Protein AF-A0A9E2FHH9-F1 (afdb_monomer_lite)

pLDDT: mean 85.05, std 11.87, range [42.12, 97.75]

Sequence (259 aa):
EYAPDCSLRFQHEPARDVTRLSLVFPLTNVGAGLMRSEPPEPSNQDPTDQASILEALEDLQMSASFLEVFPTDLPEEDIIIDWAGRDPASYLDPTEWSVTVLLGTSYTQPDPAGVFYVWTDVYPNVVRGDTNGSGAWTEIDAQLITQYIALNDYTDGVLDGMVTILGFASDFSLYDINHDGVVDNLDVTGFFRDGDSDRDGDVDLVDVAAFQRCFYLADPSGTFCTAMDFRGDGQVDRGDFRRFVGSLTGPLDELESGR

Structure (mmCIF, N/CA/C/O backbone):
data_AF-A0A9E2FHH9-F1
#
_entry.id   AF-A0A9E2FHH9-F1
#
loop_
_atom_site.group_PDB
_atom_site.id
_atom_site.type_symbol
_atom_site.label_atom_id
_atom_site.label_alt_id
_atom_site.label_comp_id
_atom_site.label_asym_id
_atom_site.label_entity_id
_atom_site.label_seq_id
_atom_site.pdbx_PDB_ins_code
_atom_site.Cartn_x
_atom_site.Cartn_y
_atom_site.Cartn_z
_atom_site.occupancy
_atom_site.B_iso_or_equiv
_atom_site.auth_seq_id
_atom_site.auth_comp_id
_atom_site.auth_asym_id
_atom_site.auth_atom_id
_atom_site.pdbx_PDB_model_num
ATOM 1 N N . GLU A 1 1 ? 1.406 3.305 -22.090 1.00 55.72 1 GLU A N 1
ATOM 2 C CA . GLU A 1 1 ? 1.529 2.366 -20.963 1.00 55.72 1 GLU A CA 1
ATOM 3 C C . GLU A 1 1 ? 2.408 1.220 -21.427 1.00 55.72 1 GLU A C 1
ATOM 5 O O . GLU A 1 1 ? 2.087 0.607 -22.441 1.00 55.72 1 GLU A O 1
ATOM 10 N N . TYR A 1 2 ? 3.552 1.021 -20.776 1.00 65.56 2 TYR A N 1
ATOM 11 C CA . TYR A 1 2 ? 4.420 -0.122 -21.041 1.00 65.56 2 TYR A CA 1
ATOM 12 C C . TYR A 1 2 ? 3.860 -1.318 -20.265 1.00 65.56 2 TYR A C 1
ATOM 14 O O . TYR A 1 2 ? 4.011 -1.398 -19.049 1.00 65.56 2 TYR A O 1
ATOM 22 N N . ALA A 1 3 ? 3.142 -2.200 -20.961 1.00 74.31 3 ALA A N 1
ATOM 23 C CA . ALA A 1 3 ? 2.434 -3.340 -20.375 1.00 74.31 3 ALA A CA 1
ATOM 24 C C . ALA A 1 3 ? 2.830 -4.642 -21.093 1.00 74.31 3 ALA A C 1
ATOM 26 O O . ALA A 1 3 ? 2.027 -5.204 -21.841 1.00 74.31 3 ALA A O 1
ATOM 27 N N . PRO A 1 4 ? 4.083 -5.097 -20.932 1.00 77.81 4 PRO A N 1
ATOM 28 C CA . PRO A 1 4 ? 4.571 -6.271 -21.635 1.00 77.81 4 PRO A CA 1
ATOM 29 C C . PRO A 1 4 ? 3.926 -7.554 -21.109 1.00 77.81 4 PRO A C 1
ATOM 31 O O . PRO A 1 4 ? 3.704 -7.720 -19.905 1.00 77.81 4 PRO A O 1
ATOM 34 N N . ASP A 1 5 ? 3.697 -8.509 -22.010 1.00 79.44 5 ASP A N 1
ATOM 35 C CA . ASP A 1 5 ? 3.209 -9.834 -21.639 1.00 79.44 5 ASP A CA 1
ATOM 36 C C . ASP A 1 5 ? 4.240 -10.552 -20.754 1.00 79.44 5 ASP A C 1
ATOM 38 O O . ASP A 1 5 ? 5.362 -10.858 -21.167 1.00 79.44 5 ASP A O 1
ATOM 42 N N . CYS A 1 6 ? 3.849 -10.873 -19.520 1.00 80.62 6 CYS A N 1
ATOM 43 C CA . CYS A 1 6 ? 4.691 -11.590 -18.570 1.00 80.62 6 CYS A CA 1
ATOM 44 C C . CYS A 1 6 ? 4.058 -12.920 -18.138 1.00 80.62 6 CYS A C 1
ATOM 46 O O . CYS A 1 6 ? 2.845 -13.071 -18.008 1.00 80.62 6 CYS A O 1
ATOM 48 N N . SER A 1 7 ? 4.903 -13.930 -17.913 1.00 82.88 7 SER A N 1
ATOM 49 C CA . SER A 1 7 ? 4.455 -15.245 -17.446 1.00 82.88 7 SER A CA 1
ATOM 50 C C . SER A 1 7 ? 4.526 -15.333 -15.926 1.00 82.88 7 SER A C 1
ATOM 52 O O . SER A 1 7 ? 5.601 -15.532 -15.354 1.00 82.88 7 SER A O 1
ATOM 54 N N . LEU A 1 8 ? 3.368 -15.259 -15.274 1.00 84.88 8 LEU A N 1
ATOM 55 C CA . LEU A 1 8 ? 3.235 -15.523 -13.845 1.00 84.88 8 LEU A CA 1
ATOM 56 C C . LEU A 1 8 ? 3.065 -17.030 -13.599 1.00 84.88 8 LEU A C 1
ATOM 58 O O . LEU A 1 8 ? 2.194 -17.683 -14.178 1.00 84.88 8 LEU A O 1
ATOM 62 N N . ARG A 1 9 ? 3.918 -17.608 -12.750 1.00 89.12 9 ARG A N 1
ATOM 63 C CA . ARG A 1 9 ? 3.873 -19.030 -12.383 1.00 89.12 9 ARG A CA 1
ATOM 64 C C . ARG A 1 9 ? 3.234 -19.202 -11.014 1.00 89.12 9 ARG A C 1
ATOM 66 O O . ARG A 1 9 ? 3.546 -18.461 -10.086 1.00 89.12 9 ARG A O 1
ATOM 73 N N . PHE A 1 10 ? 2.402 -20.231 -10.889 1.00 88.94 10 PHE A N 1
ATOM 74 C CA . PHE A 1 10 ? 1.655 -20.536 -9.673 1.00 88.94 10 PHE A CA 1
ATOM 75 C C . PHE A 1 10 ? 1.918 -21.971 -9.232 1.00 88.94 10 PHE A C 1
ATOM 77 O O . PHE A 1 10 ? 1.843 -22.904 -10.034 1.00 88.94 10 PHE A O 1
ATOM 84 N N . GLN A 1 11 ? 2.192 -22.156 -7.945 1.00 93.00 11 GLN A N 1
ATOM 85 C CA . GLN A 1 11 ? 2.270 -23.469 -7.318 1.00 93.00 11 GLN A CA 1
ATOM 86 C C . GLN A 1 11 ? 1.640 -23.405 -5.928 1.00 93.00 11 GLN A C 1
ATOM 88 O O . GLN A 1 11 ? 2.089 -22.635 -5.087 1.00 93.00 11 GLN A O 1
ATOM 93 N N . HIS A 1 12 ? 0.638 -24.242 -5.670 1.00 90.50 12 HIS A N 1
ATOM 94 C CA . HIS A 1 12 ? 0.076 -24.423 -4.333 1.00 90.50 12 HIS A CA 1
ATOM 95 C C . HIS A 1 12 ? 0.582 -25.739 -3.729 1.00 90.50 12 HIS A C 1
ATOM 97 O O . HIS A 1 12 ? 0.604 -26.766 -4.411 1.00 90.50 12 HIS A O 1
ATOM 103 N N . GLU A 1 13 ? 1.010 -25.711 -2.467 1.00 95.44 13 GLU A N 1
ATOM 104 C CA . GLU A 1 13 ? 1.447 -26.874 -1.691 1.00 95.44 13 GLU A CA 1
ATOM 105 C C . GLU A 1 13 ? 0.381 -27.226 -0.635 1.00 95.44 13 GLU A C 1
ATOM 107 O O . GLU A 1 13 ? 0.411 -26.673 0.468 1.00 95.44 13 GLU A O 1
ATOM 112 N N . PRO A 1 14 ? -0.529 -28.188 -0.909 1.00 93.25 14 PRO A N 1
ATOM 113 C CA . PRO A 1 14 ? -1.677 -28.458 -0.037 1.00 93.25 14 PRO A CA 1
ATOM 114 C C . PRO A 1 14 ? -1.302 -28.907 1.377 1.00 93.25 14 PRO A C 1
ATOM 116 O O . PRO A 1 14 ? -2.058 -28.712 2.318 1.00 93.25 14 PRO A O 1
ATOM 119 N N . ALA A 1 15 ? -0.131 -29.529 1.542 1.00 93.56 15 ALA A N 1
ATOM 120 C CA . ALA A 1 15 ? 0.327 -30.010 2.844 1.00 93.56 15 ALA A CA 1
ATOM 121 C C . ALA A 1 15 ? 0.691 -28.873 3.813 1.00 93.56 15 ALA A C 1
ATOM 123 O O . ALA A 1 15 ? 0.710 -29.095 5.022 1.00 93.56 15 ALA A O 1
ATOM 124 N N . ARG A 1 16 ? 1.014 -27.686 3.286 1.00 91.81 16 ARG A N 1
ATOM 125 C CA . ARG A 1 16 ? 1.363 -26.494 4.071 1.00 91.81 16 ARG A CA 1
ATOM 126 C C . ARG A 1 16 ? 0.334 -25.377 3.946 1.00 91.81 16 ARG A C 1
ATOM 128 O O . ARG A 1 16 ? 0.471 -24.391 4.654 1.00 91.81 16 ARG A O 1
ATOM 135 N N . ASP A 1 17 ? -0.636 -25.535 3.049 1.00 84.94 17 ASP A N 1
ATOM 136 C CA . ASP A 1 17 ? -1.572 -24.484 2.650 1.00 84.94 17 ASP A CA 1
ATOM 137 C C . ASP A 1 17 ? -0.846 -23.196 2.213 1.00 84.94 17 ASP A C 1
ATOM 139 O O . ASP A 1 17 ? -1.192 -22.082 2.587 1.00 84.94 17 ASP A O 1
ATOM 143 N N . VAL A 1 18 ? 0.235 -23.361 1.439 1.00 86.19 18 VAL A N 1
ATOM 144 C CA . VAL A 1 18 ? 1.056 -22.248 0.943 1.00 86.19 18 VAL A CA 1
ATOM 145 C C . VAL A 1 18 ? 0.935 -22.160 -0.569 1.00 86.19 18 VAL A C 1
ATOM 147 O O . VAL A 1 18 ? 1.216 -23.123 -1.286 1.00 86.19 18 VAL A O 1
ATOM 150 N N . THR A 1 19 ? 0.584 -20.974 -1.061 1.00 83.31 19 THR A N 1
ATOM 151 C CA . THR A 1 19 ? 0.636 -20.632 -2.485 1.00 83.31 19 THR A CA 1
ATOM 152 C C . THR A 1 19 ? 1.891 -19.822 -2.769 1.00 83.31 19 THR A C 1
ATOM 154 O O . THR A 1 19 ? 2.117 -18.774 -2.174 1.00 83.31 19 THR A O 1
ATOM 157 N N . ARG A 1 20 ? 2.711 -20.297 -3.704 1.00 87.88 20 ARG A N 1
ATOM 158 C CA . ARG A 1 20 ? 3.851 -19.562 -4.243 1.00 87.88 20 ARG A CA 1
ATOM 159 C C . ARG A 1 20 ? 3.490 -18.994 -5.606 1.00 87.88 20 ARG A C 1
ATOM 161 O O . ARG A 1 20 ? 3.164 -19.741 -6.531 1.00 87.88 20 ARG A O 1
ATOM 168 N N . LEU A 1 21 ? 3.616 -17.679 -5.714 1.00 84.75 21 LEU A N 1
ATOM 169 C CA . LEU A 1 21 ? 3.630 -16.960 -6.979 1.00 84.75 21 LEU A CA 1
ATOM 170 C C . LEU A 1 21 ? 5.083 -16.695 -7.380 1.00 84.75 21 LEU A C 1
ATOM 172 O O . LEU A 1 21 ? 5.943 -16.461 -6.529 1.00 84.75 21 LEU A O 1
ATOM 176 N N . SER A 1 22 ? 5.396 -16.786 -8.666 1.00 88.06 22 SER A N 1
ATOM 177 C CA . SER A 1 22 ? 6.727 -16.462 -9.181 1.00 88.06 22 SER A CA 1
ATOM 178 C C . SER A 1 22 ? 6.610 -15.747 -10.515 1.00 88.06 22 SER A C 1
ATOM 180 O O . SER A 1 22 ? 6.181 -16.341 -11.506 1.00 88.06 22 SER A O 1
ATOM 182 N N . LEU A 1 23 ? 7.013 -14.481 -10.530 1.00 86.69 23 LEU A N 1
ATOM 183 C CA . LEU A 1 23 ? 7.218 -13.702 -11.741 1.00 86.69 23 LEU A CA 1
ATOM 184 C C . LEU A 1 23 ? 8.666 -13.897 -12.198 1.00 86.69 23 LEU A C 1
ATOM 186 O O . LEU A 1 23 ? 9.593 -13.756 -11.403 1.00 86.69 23 LEU A O 1
ATOM 190 N N . VAL A 1 24 ? 8.862 -14.253 -13.465 1.00 88.38 24 VAL A N 1
ATOM 191 C CA . VAL A 1 24 ? 10.194 -14.314 -14.080 1.00 88.38 24 VAL A CA 1
ATOM 192 C C . VAL A 1 24 ? 10.212 -13.304 -15.210 1.00 88.38 24 VAL A C 1
ATOM 194 O O . VAL A 1 24 ? 9.477 -13.471 -16.182 1.00 88.38 24 VAL A O 1
ATOM 197 N N . PHE A 1 25 ? 11.044 -12.277 -15.073 1.00 91.62 25 PHE A N 1
ATOM 198 C CA . PHE A 1 25 ? 11.139 -11.187 -16.033 1.00 91.62 25 PHE A CA 1
ATOM 199 C C . PHE A 1 25 ? 12.614 -10.861 -16.317 1.00 91.62 25 PHE A C 1
ATOM 201 O O . PHE A 1 25 ? 13.427 -10.899 -15.387 1.00 91.62 25 PHE A O 1
ATOM 208 N N . PRO A 1 26 ? 13.004 -10.621 -17.580 1.00 94.50 26 PRO A N 1
ATOM 209 C CA . PRO A 1 26 ? 14.400 -10.399 -17.932 1.00 94.50 26 PRO A CA 1
ATOM 210 C C . PRO A 1 26 ? 14.874 -9.001 -17.509 1.00 94.50 26 PRO A C 1
ATOM 212 O O . PRO A 1 26 ? 14.187 -8.004 -17.712 1.00 94.50 26 PRO A O 1
ATOM 215 N N . LEU A 1 27 ? 16.094 -8.920 -16.969 1.00 95.44 27 LEU A N 1
ATOM 216 C CA . LEU A 1 27 ? 16.710 -7.638 -16.605 1.00 95.44 27 LEU A CA 1
ATOM 217 C C . LEU A 1 27 ? 17.153 -6.825 -17.828 1.00 95.44 27 LEU A C 1
ATOM 219 O O . LEU A 1 27 ? 17.178 -5.606 -17.767 1.00 95.44 27 LEU A O 1
ATOM 223 N N . THR A 1 28 ? 17.510 -7.494 -18.928 1.00 96.62 28 THR A N 1
ATOM 224 C CA . THR A 1 28 ? 18.025 -6.874 -20.161 1.00 96.62 28 THR A CA 1
ATOM 225 C C . THR A 1 28 ? 17.421 -7.534 -21.397 1.00 96.62 28 THR A C 1
ATOM 227 O O . THR A 1 28 ? 17.007 -8.695 -21.328 1.00 96.62 28 THR A O 1
ATOM 230 N N . ASN A 1 29 ? 17.458 -6.866 -22.553 1.00 94.81 29 ASN A N 1
ATOM 231 C CA . ASN A 1 29 ? 16.985 -7.435 -23.825 1.00 94.81 29 ASN A CA 1
ATOM 232 C C . ASN A 1 29 ? 17.794 -8.685 -24.243 1.00 94.81 29 ASN A C 1
ATOM 234 O O . ASN A 1 29 ? 17.262 -9.600 -24.864 1.00 94.81 29 ASN A O 1
ATOM 238 N N . VAL A 1 30 ? 19.059 -8.815 -23.806 1.00 97.06 30 VAL A N 1
ATOM 239 C CA . VAL A 1 30 ? 19.827 -10.076 -23.928 1.00 97.06 30 VAL A CA 1
ATOM 240 C C . VAL A 1 30 ? 19.170 -11.206 -23.139 1.00 97.06 30 VAL A C 1
ATOM 242 O O . VAL A 1 30 ? 19.018 -12.314 -23.654 1.00 97.06 30 VAL A O 1
ATOM 245 N N . GLY A 1 31 ? 18.759 -10.935 -21.899 1.00 95.19 31 GLY A N 1
ATOM 246 C CA . GLY A 1 31 ? 17.987 -11.882 -21.098 1.00 95.19 31 GLY A CA 1
ATOM 247 C C . GLY A 1 31 ? 16.637 -12.219 -21.737 1.00 95.19 31 GLY A C 1
ATOM 248 O O . GLY A 1 31 ? 16.252 -13.388 -21.748 1.00 95.19 31 GLY A O 1
ATOM 249 N N . ALA A 1 32 ? 15.957 -11.224 -22.312 1.00 94.88 32 ALA A N 1
ATOM 250 C CA . ALA A 1 32 ? 14.664 -11.392 -22.971 1.00 94.88 32 ALA A CA 1
ATOM 251 C C . ALA A 1 32 ? 14.758 -12.336 -24.180 1.00 94.88 32 ALA A C 1
ATOM 253 O O . ALA A 1 32 ? 14.028 -13.330 -24.245 1.00 94.88 32 ALA A O 1
ATOM 254 N N . GLY A 1 33 ? 15.735 -12.111 -25.066 1.00 95.12 33 GLY A N 1
ATOM 255 C CA . GLY A 1 33 ? 16.013 -12.996 -26.197 1.00 95.12 33 GLY A CA 1
ATOM 256 C C . GLY A 1 33 ? 16.347 -14.423 -25.754 1.00 95.12 33 GLY A C 1
ATOM 257 O O . GLY A 1 33 ? 15.782 -15.389 -26.270 1.00 95.12 33 GLY A O 1
ATOM 258 N N . LEU A 1 34 ? 17.179 -14.590 -24.716 1.00 96.00 34 LEU A N 1
ATOM 259 C CA . LEU A 1 34 ? 17.500 -15.915 -24.165 1.00 96.00 34 LEU A CA 1
ATOM 260 C C . LEU A 1 34 ? 16.269 -16.649 -23.613 1.00 96.00 34 LEU A C 1
ATOM 262 O O . LEU A 1 34 ? 16.142 -17.856 -23.823 1.00 96.00 34 LEU A O 1
ATOM 266 N N . MET A 1 35 ? 15.350 -15.948 -22.941 1.00 92.31 35 MET A N 1
ATOM 267 C CA . MET A 1 35 ? 14.105 -16.540 -22.430 1.00 92.31 35 MET A CA 1
ATOM 268 C C . MET A 1 35 ? 13.178 -17.025 -23.551 1.00 92.31 35 MET A C 1
ATOM 270 O O . MET A 1 35 ? 12.481 -18.025 -23.369 1.00 92.31 35 MET A O 1
ATOM 274 N N . ARG A 1 36 ? 13.194 -16.354 -24.708 1.00 91.56 36 ARG A N 1
ATOM 275 C CA . ARG A 1 36 ? 12.387 -16.695 -25.893 1.00 91.56 36 ARG A CA 1
ATOM 276 C C . ARG A 1 36 ? 13.115 -17.581 -26.909 1.00 91.56 36 ARG A C 1
ATOM 278 O O . ARG A 1 36 ? 12.492 -18.062 -27.847 1.00 91.56 36 ARG A O 1
ATOM 285 N N . SER A 1 37 ? 14.401 -17.874 -26.697 1.00 95.81 37 SER A N 1
ATOM 286 C CA . SER A 1 37 ? 15.273 -18.541 -27.683 1.00 95.81 37 SER A CA 1
ATOM 287 C C . SER A 1 37 ? 15.380 -17.776 -29.014 1.00 95.81 37 SER A C 1
ATOM 289 O O . SER A 1 37 ? 15.452 -18.376 -30.087 1.00 95.81 37 SER A O 1
ATOM 291 N N . GLU A 1 38 ? 15.421 -16.449 -28.934 1.00 96.50 38 GLU A N 1
ATOM 292 C CA . GLU A 1 38 ? 15.491 -15.505 -30.051 1.00 96.50 38 GLU A CA 1
ATOM 293 C C . GLU A 1 38 ? 16.731 -14.595 -29.912 1.00 96.50 38 GLU A C 1
ATOM 295 O O . GLU A 1 38 ? 17.300 -14.479 -28.821 1.00 96.50 38 GLU A O 1
ATOM 300 N N . PRO A 1 39 ? 17.210 -13.954 -30.995 1.00 97.75 39 PRO A N 1
ATOM 301 C CA . PRO A 1 39 ? 18.195 -12.879 -30.883 1.00 97.75 39 PRO A CA 1
ATOM 302 C C . PRO A 1 39 ? 17.643 -11.713 -30.046 1.00 97.75 39 PRO A C 1
ATOM 304 O O . PRO A 1 39 ? 16.444 -11.459 -30.128 1.00 97.75 39 PRO A O 1
ATOM 307 N N . PRO A 1 40 ? 18.484 -10.990 -29.284 1.00 97.06 40 PRO A N 1
ATOM 308 C CA . PRO A 1 40 ? 18.035 -9.824 -28.536 1.00 97.06 40 PRO A CA 1
ATOM 309 C C . PRO A 1 40 ? 17.565 -8.712 -29.468 1.00 97.06 40 PRO A C 1
ATOM 311 O O . PRO A 1 40 ? 18.260 -8.371 -30.432 1.00 97.06 40 PRO A O 1
ATOM 314 N N . GLU A 1 41 ? 16.417 -8.135 -29.150 1.00 95.56 41 GLU A N 1
ATOM 315 C CA . GLU A 1 41 ? 15.905 -6.935 -29.809 1.00 95.56 41 GLU A CA 1
ATOM 316 C C . GLU A 1 41 ? 16.499 -5.667 -29.166 1.00 95.56 41 GLU A C 1
ATOM 318 O O . GLU A 1 41 ? 17.003 -5.715 -28.038 1.00 95.56 41 GLU A O 1
ATOM 323 N N . PRO A 1 42 ? 16.578 -4.549 -29.910 1.00 94.38 42 PRO A N 1
ATOM 324 C CA . PRO A 1 42 ? 17.061 -3.287 -29.359 1.00 94.38 42 PRO A CA 1
ATOM 325 C C . PRO A 1 42 ? 16.048 -2.705 -28.368 1.00 94.38 42 PRO A C 1
ATOM 327 O O . PRO A 1 42 ? 14.857 -2.889 -28.560 1.00 94.38 42 PRO A O 1
ATOM 330 N N . SER A 1 43 ? 16.524 -1.925 -27.395 1.00 91.00 43 SER A N 1
ATOM 331 C CA . SER A 1 43 ? 15.644 -1.049 -26.616 1.00 91.00 43 SER A CA 1
ATOM 332 C C . SER A 1 43 ? 15.060 0.021 -27.539 1.00 91.00 43 SER A C 1
ATOM 334 O O . SER A 1 43 ? 15.805 0.792 -28.164 1.00 91.00 43 SER A O 1
ATOM 336 N N . ASN A 1 44 ? 13.746 -0.017 -27.731 1.00 90.38 44 ASN A N 1
ATOM 337 C CA . ASN A 1 44 ? 13.034 0.770 -28.736 1.00 90.38 44 ASN A CA 1
ATOM 338 C C . ASN A 1 44 ? 11.654 1.256 -28.262 1.00 90.38 44 ASN A C 1
ATOM 340 O O . ASN A 1 44 ? 10.981 1.948 -29.033 1.00 90.38 44 ASN A O 1
ATOM 344 N N . GLN A 1 45 ? 11.276 0.953 -27.015 1.00 83.50 45 GLN A N 1
ATOM 345 C CA . GLN A 1 45 ? 10.012 1.346 -26.383 1.00 83.50 45 GLN A CA 1
ATOM 346 C C . GLN A 1 45 ? 8.780 0.702 -27.030 1.00 83.50 45 GLN A C 1
ATOM 348 O O . GLN A 1 45 ? 7.662 1.204 -26.885 1.00 83.50 45 GLN A O 1
ATOM 353 N N . ASP A 1 46 ? 8.961 -0.379 -27.791 1.00 86.94 46 ASP A N 1
ATOM 354 C CA . ASP A 1 46 ? 7.873 -1.110 -28.425 1.00 86.94 46 ASP A CA 1
ATOM 355 C C . ASP A 1 46 ? 7.342 -2.177 -27.453 1.00 86.94 46 ASP A C 1
ATOM 357 O O . ASP A 1 46 ? 7.955 -3.225 -27.265 1.00 86.94 46 ASP A O 1
ATOM 361 N N . PRO A 1 47 ? 6.163 -1.986 -26.831 1.00 81.94 47 PRO A N 1
ATOM 362 C CA . PRO A 1 47 ? 5.627 -2.972 -25.896 1.00 81.94 47 PRO A CA 1
ATOM 363 C C . PRO A 1 47 ? 5.180 -4.272 -26.589 1.00 81.94 47 PRO A C 1
ATOM 365 O O . PRO A 1 47 ? 4.722 -5.193 -25.911 1.00 81.94 47 PRO A O 1
ATOM 368 N N . THR A 1 48 ? 5.230 -4.343 -27.925 1.00 86.44 48 THR A N 1
ATOM 369 C CA . THR A 1 48 ? 4.797 -5.510 -28.703 1.00 86.44 48 THR A CA 1
ATOM 370 C C . THR A 1 48 ? 5.916 -6.518 -28.981 1.00 86.44 48 THR A C 1
ATOM 372 O O . THR A 1 48 ? 5.623 -7.603 -29.498 1.00 86.44 48 THR A O 1
ATOM 375 N N . ASP A 1 49 ? 7.167 -6.206 -28.623 1.00 90.44 49 ASP A N 1
ATOM 376 C CA . ASP A 1 49 ? 8.341 -7.049 -28.865 1.00 90.44 49 ASP A CA 1
ATOM 377 C C . ASP A 1 49 ? 9.009 -7.542 -27.549 1.00 90.44 49 ASP A C 1
ATOM 379 O O . ASP A 1 49 ? 8.321 -7.812 -26.555 1.00 90.44 49 ASP A O 1
ATOM 383 N N . GLN A 1 50 ? 10.298 -7.892 -27.544 1.00 93.06 50 GLN A N 1
ATOM 384 C CA . GLN A 1 50 ? 11.005 -8.333 -26.337 1.00 93.06 50 GLN A CA 1
ATOM 385 C C . GLN A 1 50 ? 11.148 -7.220 -25.294 1.00 93.06 50 GLN A C 1
ATOM 387 O O . GLN A 1 50 ? 12.013 -6.366 -25.394 1.00 93.06 50 GLN A O 1
ATOM 392 N N . ALA A 1 51 ? 10.438 -7.371 -24.180 1.00 93.00 51 ALA A N 1
ATOM 393 C CA . ALA A 1 51 ? 10.527 -6.460 -23.046 1.00 93.00 51 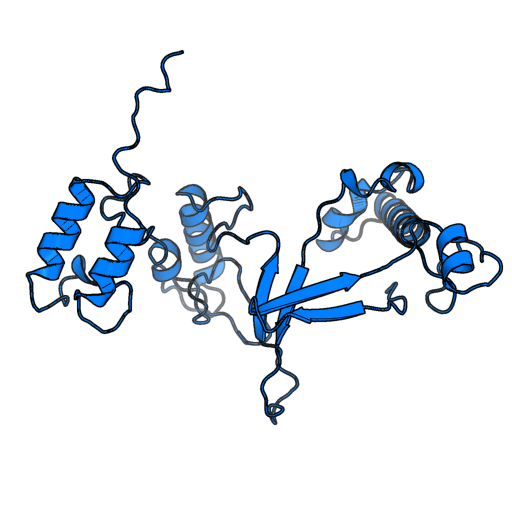ALA A CA 1
ATOM 394 C C . ALA A 1 51 ? 11.608 -6.823 -22.014 1.00 93.00 51 ALA A C 1
ATOM 396 O O . ALA A 1 51 ? 11.900 -8.004 -21.794 1.00 93.00 51 ALA A O 1
ATOM 397 N N . SER A 1 52 ? 12.146 -5.821 -21.308 1.00 94.12 52 SER A N 1
ATOM 398 C CA . SER A 1 52 ? 13.047 -6.009 -20.161 1.00 94.12 52 SER A CA 1
ATOM 399 C C . SER A 1 52 ? 12.951 -4.888 -19.121 1.00 94.12 52 SER A C 1
ATOM 401 O O . SER A 1 52 ? 12.417 -3.819 -19.401 1.00 94.12 52 SER A O 1
ATOM 403 N N . ILE A 1 53 ? 13.469 -5.121 -17.906 1.00 94.00 53 ILE A N 1
ATOM 404 C CA . ILE A 1 53 ? 13.516 -4.072 -16.867 1.00 94.00 53 ILE A CA 1
ATOM 405 C C . ILE A 1 53 ? 14.376 -2.888 -17.311 1.00 94.00 53 ILE A C 1
ATOM 407 O O . ILE A 1 53 ? 13.997 -1.749 -17.069 1.00 94.00 53 ILE A O 1
ATOM 411 N N . LEU A 1 54 ? 15.509 -3.141 -17.974 1.00 95.38 54 LEU A N 1
ATOM 412 C CA . LEU A 1 54 ? 16.370 -2.079 -18.490 1.00 95.38 54 LEU A CA 1
ATOM 413 C C . LEU A 1 54 ? 15.604 -1.133 -19.417 1.00 95.38 54 LEU A C 1
ATOM 415 O O . LEU A 1 54 ? 15.660 0.074 -19.220 1.00 95.38 54 LEU A O 1
ATOM 419 N N . GLU A 1 55 ? 14.858 -1.685 -20.367 1.00 94.19 55 GLU A N 1
ATOM 420 C CA . GLU A 1 55 ? 14.068 -0.895 -21.311 1.00 94.19 55 GLU A CA 1
ATOM 421 C C . GLU A 1 55 ? 12.956 -0.104 -20.612 1.00 94.19 55 GLU A C 1
ATOM 423 O O . GLU A 1 55 ? 12.815 1.093 -20.841 1.00 94.19 55 GLU A O 1
ATOM 428 N N . ALA A 1 56 ? 12.243 -0.720 -19.663 1.00 92.44 56 ALA A N 1
ATOM 429 C CA . ALA A 1 56 ? 11.248 -0.009 -18.859 1.00 92.44 56 ALA A CA 1
ATOM 430 C C . ALA A 1 56 ? 11.853 1.176 -18.076 1.00 92.44 56 ALA A C 1
ATOM 432 O O . ALA A 1 56 ? 11.222 2.224 -17.932 1.00 92.44 56 ALA A O 1
ATOM 433 N N . LEU A 1 57 ? 13.080 1.027 -17.567 1.00 94.62 57 LEU A N 1
ATOM 434 C CA . LEU A 1 57 ? 13.794 2.094 -16.866 1.00 94.62 57 LEU A CA 1
ATOM 435 C C . LEU A 1 57 ? 14.347 3.166 -17.820 1.00 94.62 57 LEU A C 1
ATOM 437 O O . LEU A 1 57 ? 14.416 4.332 -17.438 1.00 94.62 57 LEU A O 1
ATOM 441 N N . GLU A 1 58 ? 14.723 2.807 -19.048 1.00 94.75 58 GLU A N 1
ATOM 442 C CA . GLU A 1 58 ? 15.083 3.765 -20.103 1.00 94.75 58 GLU A CA 1
ATOM 443 C C . GLU A 1 58 ? 13.873 4.618 -20.510 1.00 94.75 58 GLU A C 1
ATOM 445 O O . GLU A 1 58 ? 13.994 5.840 -20.627 1.00 94.75 58 GLU A O 1
ATOM 450 N N . ASP A 1 59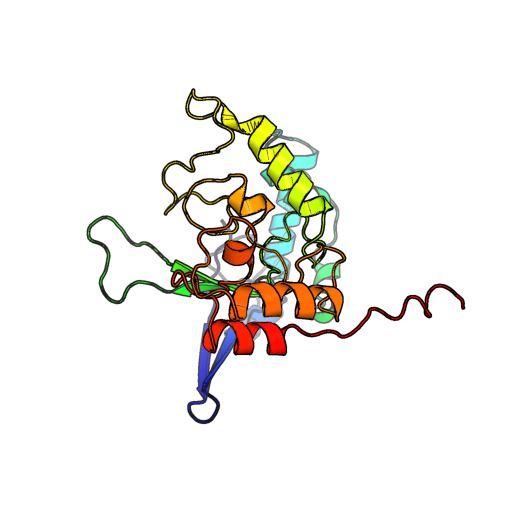 ? 12.687 4.018 -20.611 1.00 92.06 59 ASP A N 1
ATOM 451 C CA . ASP A 1 59 ? 11.430 4.731 -20.865 1.00 92.06 59 ASP A CA 1
ATOM 452 C C . ASP A 1 59 ? 11.067 5.684 -19.725 1.00 92.06 59 ASP A C 1
ATOM 454 O O . ASP A 1 59 ? 10.664 6.832 -19.956 1.00 92.06 59 ASP A O 1
ATOM 458 N N . LEU A 1 60 ? 11.249 5.227 -18.485 1.00 92.94 60 LEU A N 1
ATOM 459 C CA . LEU A 1 60 ? 11.052 6.030 -17.283 1.00 92.94 60 LEU A CA 1
ATOM 460 C C . LEU A 1 60 ? 12.008 7.228 -17.247 1.00 92.94 60 LEU A C 1
ATOM 462 O O . LEU A 1 60 ? 11.572 8.359 -17.039 1.00 92.94 60 LEU A O 1
ATOM 466 N N . GLN A 1 61 ? 13.297 6.994 -17.500 1.00 95.88 61 GLN A N 1
ATOM 467 C CA . GLN A 1 61 ? 14.332 8.026 -17.553 1.00 95.88 61 GLN A CA 1
ATOM 468 C C . GLN A 1 61 ? 14.033 9.062 -18.639 1.00 95.88 61 GLN A C 1
ATOM 470 O O . GLN A 1 61 ? 14.125 10.264 -18.380 1.00 95.88 61 GLN A O 1
ATOM 475 N N . MET A 1 62 ? 13.632 8.620 -19.833 1.00 93.44 62 MET A N 1
ATOM 476 C CA . MET A 1 62 ? 13.276 9.516 -20.931 1.00 93.44 62 MET A CA 1
ATOM 477 C C . MET A 1 62 ? 12.053 10.366 -20.573 1.00 93.44 62 MET A C 1
ATOM 479 O O . MET A 1 62 ? 12.056 11.577 -20.810 1.00 93.44 62 MET A O 1
ATOM 483 N N . SER A 1 63 ? 11.028 9.745 -19.981 1.00 93.50 63 SER A N 1
ATOM 484 C CA . SER A 1 63 ? 9.817 10.435 -19.524 1.00 93.50 63 SER A CA 1
ATOM 485 C C . SER A 1 63 ? 10.158 11.493 -18.474 1.00 93.50 63 SER A C 1
ATOM 487 O O . SER A 1 63 ? 9.778 12.651 -18.627 1.00 93.50 63 SER A O 1
ATOM 489 N N . ALA A 1 64 ? 10.967 11.141 -17.473 1.00 95.56 64 ALA A N 1
ATOM 490 C CA . ALA A 1 64 ? 11.433 12.063 -16.442 1.00 95.56 64 ALA A CA 1
ATOM 491 C C . ALA A 1 64 ? 12.244 13.235 -17.021 1.00 95.56 64 ALA A C 1
ATOM 493 O O . ALA A 1 64 ? 12.001 14.389 -16.679 1.00 95.56 64 ALA A O 1
ATOM 494 N N . SER A 1 65 ? 13.158 12.971 -17.962 1.00 95.94 65 SER A N 1
ATOM 495 C CA . SER A 1 65 ? 13.925 14.022 -18.642 1.00 95.94 65 SER A CA 1
ATOM 496 C C . SER A 1 65 ? 13.059 14.961 -19.484 1.00 95.94 65 SER A C 1
ATOM 498 O O . SER A 1 65 ? 13.404 16.132 -19.640 1.00 95.94 65 SER A O 1
ATOM 500 N N . PHE A 1 66 ? 11.939 14.486 -20.035 1.00 95.12 66 PHE A N 1
ATOM 501 C CA . PHE A 1 66 ? 10.987 15.362 -20.716 1.00 95.12 66 PHE A CA 1
ATOM 502 C C . PHE A 1 66 ? 10.256 16.272 -19.722 1.00 95.12 66 PHE A C 1
ATOM 504 O O . PHE A 1 66 ? 10.155 17.476 -19.965 1.00 95.12 66 PHE A O 1
ATOM 511 N N . LEU A 1 67 ? 9.804 15.717 -18.594 1.00 95.38 67 LEU A N 1
ATOM 512 C CA . LEU A 1 67 ? 9.102 16.457 -17.541 1.00 95.38 67 LEU A CA 1
ATOM 513 C C . LEU A 1 67 ? 9.991 17.501 -16.855 1.00 95.38 67 LEU A C 1
ATOM 515 O O . LEU A 1 67 ? 9.518 18.588 -16.548 1.00 95.38 67 LEU A O 1
ATOM 519 N N . GLU A 1 68 ? 11.293 17.240 -16.709 1.00 94.44 68 GLU A N 1
ATOM 520 C CA . GLU A 1 68 ? 12.254 18.221 -16.177 1.00 94.44 68 GLU A CA 1
ATOM 521 C C . GLU A 1 68 ? 12.298 19.510 -17.024 1.00 94.44 68 GLU A C 1
ATOM 523 O O . GLU A 1 68 ? 12.496 20.610 -16.505 1.00 94.44 68 GLU A O 1
ATOM 528 N N . VAL A 1 69 ? 12.082 19.394 -18.339 1.00 96.19 69 VAL A N 1
ATOM 529 C CA . VAL A 1 69 ? 12.063 20.533 -19.271 1.00 96.19 69 VAL A CA 1
ATOM 530 C C . VAL A 1 69 ? 10.654 21.112 -19.439 1.00 96.19 69 VAL A C 1
ATOM 532 O O . VAL A 1 69 ? 10.506 22.316 -19.668 1.00 96.19 69 VAL A O 1
ATOM 535 N N . PHE A 1 70 ? 9.625 20.270 -19.340 1.00 95.75 70 PHE A N 1
ATOM 536 C CA . PHE A 1 70 ? 8.224 20.614 -19.583 1.00 95.75 70 PHE A CA 1
ATOM 537 C C . PHE A 1 70 ? 7.312 20.084 -18.461 1.00 95.75 70 PHE A C 1
ATOM 539 O O . PHE A 1 70 ? 6.538 19.158 -18.709 1.00 95.75 70 PHE A O 1
ATOM 546 N N . PRO A 1 71 ? 7.376 20.666 -17.249 1.00 93.50 71 PRO A N 1
ATOM 547 C CA . PRO A 1 71 ? 6.536 20.235 -16.137 1.00 93.50 71 PRO A CA 1
ATOM 548 C C . PRO A 1 71 ? 5.063 20.547 -16.413 1.00 93.50 71 PRO A C 1
ATOM 550 O O . PRO A 1 71 ? 4.740 21.563 -17.045 1.00 93.50 71 PRO A O 1
ATOM 553 N N . THR A 1 72 ? 4.172 19.680 -15.939 1.00 91.25 72 THR A N 1
ATOM 554 C CA . THR A 1 72 ? 2.715 19.862 -16.020 1.00 91.25 72 THR A CA 1
ATOM 555 C C . THR A 1 72 ? 2.062 20.101 -14.659 1.00 91.25 72 THR A C 1
ATOM 557 O O . THR A 1 72 ? 0.861 20.371 -14.622 1.00 91.25 72 THR A O 1
ATOM 560 N N . ASP A 1 73 ? 2.844 20.078 -13.571 1.00 87.56 73 ASP A N 1
ATOM 561 C CA . ASP A 1 73 ? 2.394 20.250 -12.180 1.00 87.56 73 ASP A CA 1
ATOM 562 C C . ASP A 1 73 ? 1.381 19.168 -11.746 1.00 87.56 73 ASP A C 1
ATOM 564 O O . ASP A 1 73 ? 0.568 19.374 -10.840 1.00 87.56 73 ASP A O 1
ATOM 568 N N . LEU A 1 74 ? 1.400 18.014 -12.422 1.00 84.06 74 LEU A N 1
ATOM 569 C CA . LEU A 1 74 ? 0.576 16.863 -12.074 1.00 84.06 74 LEU A CA 1
ATOM 570 C C . LEU A 1 74 ? 1.254 16.044 -10.960 1.00 84.06 74 LEU A C 1
ATOM 572 O O . LEU A 1 74 ? 2.463 15.824 -11.030 1.00 84.06 74 LEU A O 1
ATOM 576 N N . PRO A 1 75 ? 0.508 15.551 -9.953 1.00 77.56 75 PRO A N 1
ATOM 577 C CA . PRO A 1 75 ? 1.090 14.806 -8.832 1.00 77.56 75 PRO A CA 1
ATOM 578 C C . PRO A 1 75 ? 1.897 13.566 -9.240 1.00 77.56 75 PRO A C 1
ATOM 580 O O . PRO A 1 75 ? 2.834 13.177 -8.549 1.00 77.56 75 PRO A O 1
ATOM 583 N N . GLU A 1 76 ? 1.556 12.926 -10.359 1.00 80.25 76 GLU A N 1
ATOM 584 C CA . GLU A 1 76 ? 2.261 11.743 -10.857 1.00 80.25 76 GLU A CA 1
ATOM 585 C C . GLU A 1 76 ? 3.695 12.056 -11.318 1.00 80.25 76 GLU A C 1
ATOM 587 O O . GLU A 1 76 ? 4.532 11.152 -11.378 1.00 80.25 76 GLU A O 1
ATOM 592 N N . GLU A 1 77 ? 4.003 13.323 -11.618 1.00 87.00 77 GLU A N 1
ATOM 593 C CA . GLU A 1 77 ? 5.350 13.762 -11.999 1.00 87.00 77 GLU A CA 1
ATOM 594 C C . GLU A 1 77 ? 6.337 13.590 -10.849 1.00 87.00 77 GLU A C 1
ATOM 596 O O . GLU A 1 77 ? 7.448 13.109 -11.079 1.00 87.00 77 GLU A O 1
ATOM 601 N N . ASP A 1 78 ? 5.916 13.888 -9.616 1.00 86.56 78 ASP A N 1
ATOM 602 C CA . ASP A 1 78 ? 6.754 13.806 -8.413 1.00 86.56 78 ASP A CA 1
ATOM 603 C C . ASP A 1 78 ? 7.315 12.392 -8.188 1.00 86.56 78 ASP A C 1
ATOM 605 O O . ASP A 1 78 ? 8.384 12.221 -7.603 1.00 86.56 78 ASP A O 1
ATOM 609 N N . ILE A 1 79 ? 6.625 11.366 -8.695 1.00 84.94 79 ILE A N 1
ATOM 610 C CA . ILE A 1 79 ? 7.026 9.962 -8.555 1.00 84.94 79 ILE A CA 1
ATOM 611 C C . ILE A 1 79 ? 8.208 9.627 -9.475 1.00 84.94 79 ILE A C 1
ATOM 613 O O . ILE A 1 79 ? 9.053 8.796 -9.130 1.00 84.94 79 ILE A O 1
ATOM 617 N N . ILE A 1 80 ? 8.269 10.241 -10.659 1.00 91.81 80 ILE A N 1
ATOM 618 C CA . ILE A 1 80 ? 9.215 9.847 -11.709 1.00 91.81 80 ILE A CA 1
ATOM 619 C C . ILE A 1 80 ? 10.280 10.899 -11.999 1.00 91.81 80 ILE A C 1
ATOM 621 O O . ILE A 1 80 ? 11.319 10.544 -12.546 1.00 91.81 80 ILE A O 1
ATOM 625 N N . ILE A 1 81 ? 10.071 12.164 -11.627 1.00 93.38 81 ILE A N 1
ATOM 626 C CA . ILE A 1 81 ? 10.943 13.288 -11.999 1.00 93.38 81 ILE A CA 1
ATOM 627 C C . ILE A 1 81 ? 12.402 13.074 -11.581 1.00 93.38 81 ILE A C 1
ATOM 629 O O . ILE A 1 81 ? 13.324 13.381 -12.337 1.00 93.38 81 ILE A O 1
ATOM 633 N N . ASP A 1 82 ? 12.620 12.431 -10.435 1.00 93.31 82 ASP A N 1
ATOM 634 C CA . ASP A 1 82 ? 13.945 12.118 -9.901 1.00 93.31 82 ASP A CA 1
ATOM 635 C C . ASP A 1 82 ? 14.740 11.121 -10.757 1.00 93.31 82 ASP A C 1
ATOM 637 O O . ASP A 1 82 ? 15.942 10.946 -10.533 1.00 93.31 82 ASP A O 1
ATOM 641 N N . TRP A 1 83 ? 14.107 10.457 -11.728 1.00 96.00 83 TRP A N 1
ATOM 642 C CA . TRP A 1 83 ? 14.785 9.610 -12.709 1.00 96.00 83 TRP A CA 1
ATOM 643 C C . TRP A 1 83 ? 15.490 10.393 -13.814 1.00 96.00 83 TRP A C 1
ATOM 645 O O . TRP A 1 83 ? 16.306 9.809 -14.534 1.00 96.00 83 TRP A O 1
ATOM 655 N N . ALA A 1 84 ? 15.249 11.701 -13.935 1.00 96.12 84 ALA A N 1
ATOM 656 C CA . ALA A 1 84 ? 15.935 12.536 -14.908 1.00 96.12 84 ALA A CA 1
ATOM 657 C C . ALA A 1 84 ? 17.461 12.444 -14.711 1.00 96.12 84 ALA A C 1
ATOM 659 O O . ALA A 1 84 ? 18.004 12.656 -13.628 1.00 96.12 84 ALA A O 1
ATOM 660 N N . GLY A 1 85 ? 18.168 12.052 -15.773 1.00 94.50 85 GLY A N 1
ATOM 661 C CA . GLY A 1 85 ? 19.626 11.891 -15.754 1.00 94.50 85 GLY A CA 1
ATOM 662 C C . GLY A 1 85 ? 20.172 10.692 -14.960 1.00 94.50 85 GLY A C 1
ATOM 663 O O . GLY A 1 85 ? 21.395 10.537 -14.895 1.00 94.50 85 GLY A O 1
ATOM 664 N N . ARG A 1 86 ? 19.323 9.827 -14.387 1.00 96.88 86 ARG A N 1
ATOM 665 C CA . ARG A 1 86 ? 19.771 8.535 -13.840 1.00 96.88 86 ARG A CA 1
ATOM 666 C C . ARG A 1 86 ? 20.192 7.602 -14.974 1.00 96.88 86 ARG A C 1
ATOM 668 O O . ARG A 1 86 ? 19.669 7.694 -16.075 1.00 96.88 86 ARG A O 1
ATOM 675 N N . ASP A 1 87 ? 21.136 6.705 -14.698 1.00 97.38 87 ASP A N 1
ATOM 676 C CA . ASP A 1 87 ? 21.527 5.636 -15.622 1.00 97.38 87 ASP A CA 1
ATOM 677 C C . ASP A 1 87 ? 20.735 4.356 -15.301 1.00 97.38 87 ASP A C 1
ATOM 679 O O . ASP A 1 87 ? 21.013 3.740 -14.269 1.00 97.38 87 ASP A O 1
ATOM 683 N N . PRO A 1 88 ? 19.785 3.930 -16.155 1.00 96.50 88 PRO A N 1
ATOM 684 C CA . PRO A 1 88 ? 18.990 2.715 -15.959 1.00 96.50 88 PRO A CA 1
ATOM 685 C C . PRO A 1 88 ? 19.815 1.462 -15.651 1.00 96.50 88 PRO A C 1
ATOM 687 O O . PRO A 1 88 ? 19.430 0.655 -14.802 1.00 96.50 88 PRO A O 1
ATOM 690 N N . ALA A 1 89 ? 20.989 1.314 -16.273 1.00 96.50 89 ALA A N 1
ATOM 691 C CA . ALA A 1 89 ? 21.841 0.142 -16.084 1.00 96.50 89 ALA A CA 1
ATOM 692 C C . ALA A 1 89 ? 22.396 0.026 -14.654 1.00 96.50 89 ALA A C 1
ATOM 694 O O . ALA A 1 89 ? 22.708 -1.077 -14.200 1.00 96.50 89 ALA A O 1
ATOM 695 N N . SER A 1 90 ? 22.486 1.145 -13.932 1.00 97.12 90 SER A N 1
ATOM 696 C CA . SER A 1 90 ? 22.964 1.195 -12.549 1.00 97.12 90 SER A CA 1
ATOM 697 C C . SER A 1 90 ? 21.931 0.702 -11.524 1.00 97.12 90 SER A C 1
ATOM 699 O O . SER A 1 90 ? 22.287 0.532 -10.364 1.00 97.12 90 SER A O 1
ATOM 701 N N . TYR A 1 91 ? 20.684 0.434 -11.934 1.00 96.19 91 TYR A N 1
ATOM 702 C CA . TYR A 1 91 ? 19.585 0.000 -11.055 1.00 96.19 91 TYR A CA 1
ATOM 703 C C . TYR A 1 91 ? 19.111 -1.431 -11.347 1.00 96.19 91 TYR A C 1
ATOM 705 O O . TYR A 1 91 ? 18.022 -1.823 -10.941 1.00 96.19 91 TYR A O 1
ATOM 713 N N . LEU A 1 92 ? 19.917 -2.234 -12.051 1.00 96.06 92 LEU A N 1
ATOM 714 C CA . LEU A 1 92 ? 19.560 -3.607 -12.423 1.00 96.06 92 LEU A CA 1
ATOM 715 C C . LEU A 1 92 ? 19.895 -4.669 -11.362 1.00 96.06 92 LEU A C 1
ATOM 717 O O . LEU A 1 92 ? 19.750 -5.853 -11.659 1.00 96.06 92 LEU A O 1
ATOM 721 N N . ASP A 1 93 ? 20.355 -4.293 -10.164 1.00 95.19 93 ASP A N 1
ATOM 722 C CA . ASP A 1 93 ? 20.621 -5.238 -9.072 1.00 95.19 93 ASP A CA 1
ATOM 723 C C . ASP A 1 93 ? 19.337 -5.529 -8.270 1.00 95.19 93 ASP A C 1
ATOM 725 O O . ASP A 1 93 ? 18.914 -4.692 -7.470 1.00 95.19 93 ASP A O 1
ATOM 729 N N . PRO A 1 94 ? 18.722 -6.723 -8.405 1.00 90.44 94 PRO A N 1
ATOM 730 C CA . PRO A 1 94 ? 17.465 -7.026 -7.726 1.00 90.44 94 PRO A CA 1
ATOM 731 C C . PRO A 1 94 ? 17.599 -7.144 -6.207 1.00 90.44 94 PRO A C 1
ATOM 733 O O . PRO A 1 94 ? 16.587 -7.229 -5.516 1.00 90.44 94 PRO A O 1
ATOM 736 N N . THR A 1 95 ? 18.823 -7.200 -5.669 1.00 90.56 95 THR A N 1
ATOM 737 C CA . THR A 1 95 ? 19.047 -7.229 -4.216 1.00 90.56 95 THR A CA 1
ATOM 738 C C . THR A 1 95 ? 18.830 -5.869 -3.557 1.00 90.56 95 THR A C 1
ATOM 740 O O . THR A 1 95 ? 18.626 -5.814 -2.346 1.00 90.56 95 THR A O 1
ATOM 743 N N . GLU A 1 96 ? 18.814 -4.796 -4.348 1.00 91.94 96 GLU A N 1
ATOM 744 C CA . GLU A 1 96 ? 18.517 -3.433 -3.900 1.00 91.94 96 GLU A CA 1
ATOM 745 C C . GLU A 1 96 ? 17.044 -3.052 -4.110 1.00 91.94 96 GLU A C 1
ATOM 747 O O . GLU A 1 96 ? 16.623 -1.955 -3.746 1.00 91.94 96 GLU A O 1
ATOM 752 N N . TRP A 1 97 ? 16.243 -3.940 -4.702 1.00 88.94 97 TRP A N 1
ATOM 753 C CA . TRP A 1 97 ? 14.845 -3.661 -5.008 1.00 88.94 97 TRP A CA 1
ATOM 754 C C . TRP A 1 97 ? 13.936 -3.972 -3.821 1.00 88.94 97 TRP A C 1
ATOM 756 O O . TRP A 1 97 ? 14.082 -4.990 -3.142 1.00 88.94 97 TRP A O 1
ATOM 766 N N . SER A 1 98 ? 12.926 -3.128 -3.631 1.00 83.44 98 SER A N 1
ATOM 767 C CA . SER A 1 98 ? 11.723 -3.470 -2.879 1.00 83.44 98 SER A CA 1
ATOM 768 C C . SER A 1 98 ? 10.612 -3.853 -3.857 1.00 83.44 98 SER A C 1
ATOM 770 O O . SER A 1 98 ? 10.559 -3.380 -4.991 1.00 83.44 98 SER A O 1
ATOM 772 N N . VAL A 1 99 ? 9.728 -4.754 -3.435 1.00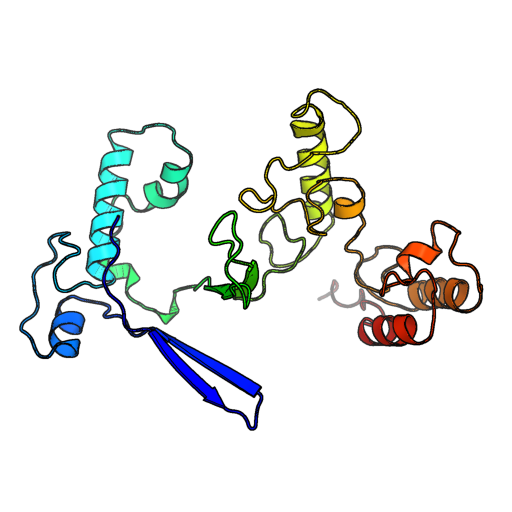 80.06 99 VAL A N 1
ATOM 773 C CA . VAL A 1 99 ? 8.589 -5.189 -4.248 1.00 80.06 99 VAL A CA 1
ATOM 774 C C . VAL A 1 99 ? 7.332 -4.996 -3.428 1.00 80.06 99 VAL A C 1
ATOM 776 O O . VAL A 1 99 ? 7.199 -5.632 -2.387 1.00 80.06 99 VAL A O 1
ATOM 779 N N . THR A 1 100 ? 6.401 -4.191 -3.934 1.00 79.06 100 THR A N 1
ATOM 780 C CA . THR A 1 100 ? 5.034 -4.136 -3.413 1.00 79.06 100 THR A CA 1
ATOM 781 C C . THR A 1 100 ? 4.154 -5.077 -4.228 1.00 79.06 100 THR A C 1
ATOM 783 O O . THR A 1 100 ? 4.096 -4.969 -5.453 1.00 79.06 100 THR A O 1
ATOM 786 N N . VAL A 1 101 ? 3.474 -6.017 -3.575 1.00 78.06 101 VAL A N 1
ATOM 787 C CA . VAL A 1 101 ? 2.538 -6.942 -4.232 1.00 78.06 101 VAL A CA 1
ATOM 788 C C . VAL A 1 101 ? 1.139 -6.667 -3.718 1.00 78.06 101 VAL A C 1
ATOM 790 O O . VAL A 1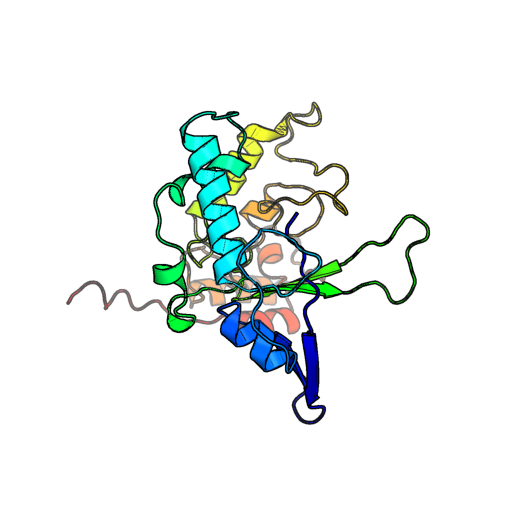 101 ? 0.892 -6.826 -2.530 1.00 78.06 101 VAL A O 1
ATOM 793 N N . LEU A 1 102 ? 0.224 -6.312 -4.618 1.00 74.62 102 LEU A N 1
ATOM 794 C CA . LEU A 1 102 ? -1.204 -6.202 -4.330 1.00 74.62 102 LEU A CA 1
ATOM 795 C C . LEU A 1 102 ? -1.880 -7.517 -4.724 1.00 74.62 102 LEU A C 1
ATOM 797 O O . LEU A 1 102 ? -1.833 -7.916 -5.891 1.00 74.62 102 LEU A O 1
ATOM 801 N N . LEU A 1 103 ? -2.500 -8.206 -3.767 1.00 72.75 103 LEU A N 1
ATOM 802 C CA . LEU A 1 103 ? -3.263 -9.421 -4.030 1.00 72.75 103 LEU A CA 1
ATOM 803 C C . LEU A 1 103 ? -4.757 -9.109 -3.987 1.00 72.75 103 LEU A C 1
ATOM 805 O O . LEU A 1 103 ? -5.308 -8.773 -2.940 1.00 72.75 103 LEU A O 1
ATOM 809 N N . GLY A 1 104 ? -5.411 -9.254 -5.138 1.00 71.31 104 GLY A N 1
ATOM 810 C CA . GLY A 1 104 ? -6.858 -9.152 -5.277 1.00 71.31 104 GLY A CA 1
ATOM 811 C C . GLY A 1 104 ? -7.495 -10.498 -5.607 1.00 71.31 104 GLY A C 1
ATOM 812 O O . GLY A 1 104 ? -6.937 -11.308 -6.349 1.00 71.31 104 GLY A O 1
ATOM 813 N N . THR A 1 105 ? -8.690 -10.730 -5.077 1.00 68.88 105 THR A N 1
ATOM 814 C CA . THR A 1 105 ? -9.572 -11.838 -5.457 1.00 68.88 105 THR A CA 1
ATOM 815 C C . THR A 1 105 ? -10.829 -11.287 -6.126 1.00 68.88 105 THR A C 1
ATOM 817 O O . THR A 1 105 ? -11.134 -10.103 -6.024 1.00 68.88 105 THR A O 1
ATOM 820 N N . SER A 1 106 ? -11.561 -12.128 -6.851 1.00 68.50 106 SER A N 1
ATOM 821 C CA . SER A 1 106 ? -12.887 -11.770 -7.368 1.00 68.50 106 SER A CA 1
ATOM 822 C C . SER A 1 106 ? -13.948 -12.634 -6.702 1.00 68.50 106 SER A C 1
ATOM 824 O O . SER A 1 106 ? -13.668 -13.741 -6.229 1.00 68.50 106 SER A O 1
ATOM 826 N N . TYR A 1 107 ? -15.179 -12.129 -6.662 1.00 67.38 107 TYR A N 1
ATOM 827 C CA . TYR A 1 107 ? -16.314 -12.908 -6.189 1.00 67.38 107 TYR A CA 1
ATOM 828 C C . TYR A 1 107 ? -16.528 -14.149 -7.064 1.00 67.38 107 TYR A C 1
ATOM 830 O O . TYR A 1 107 ? -16.319 -14.142 -8.275 1.00 67.38 107 TYR A O 1
ATOM 838 N N . THR A 1 108 ? -17.002 -15.232 -6.444 1.00 69.12 108 THR A N 1
ATOM 839 C CA . THR A 1 108 ? -17.303 -16.491 -7.152 1.00 69.12 108 THR A CA 1
ATOM 840 C C . THR A 1 108 ? -18.414 -16.350 -8.197 1.00 69.12 108 THR A C 1
ATOM 842 O O . THR A 1 108 ? -18.528 -17.192 -9.089 1.00 69.12 108 THR A O 1
ATOM 845 N N . GLN A 1 109 ? -19.226 -15.295 -8.100 1.00 71.50 109 GLN A N 1
ATOM 846 C CA . GLN A 1 109 ? -20.163 -14.872 -9.132 1.00 71.50 109 GLN A CA 1
ATOM 847 C C . GLN A 1 109 ? -19.795 -13.454 -9.583 1.00 71.50 109 GLN A C 1
ATOM 849 O O . GLN A 1 109 ? -19.526 -12.619 -8.720 1.00 71.50 109 GLN A O 1
ATOM 854 N N . PRO A 1 110 ? -19.795 -13.165 -10.898 1.00 64.94 110 PRO A N 1
ATOM 855 C CA . PRO A 1 110 ? -19.612 -11.804 -11.378 1.00 64.94 110 PRO A CA 1
ATOM 856 C C . PRO A 1 110 ? -20.735 -10.918 -10.835 1.00 64.94 110 PRO A C 1
ATOM 858 O O . PRO A 1 110 ? -21.908 -11.295 -10.919 1.00 64.94 110 PRO A O 1
ATOM 861 N N . ASP A 1 111 ? -20.386 -9.754 -10.294 1.00 63.47 111 ASP A N 1
ATOM 862 C CA . ASP A 1 111 ? -21.382 -8.768 -9.893 1.00 63.47 111 ASP A CA 1
ATOM 863 C C . ASP A 1 111 ? -22.102 -8.251 -11.161 1.00 63.47 111 ASP A C 1
ATOM 865 O O . ASP A 1 111 ? -21.449 -7.866 -12.137 1.00 63.47 111 ASP A O 1
ATOM 869 N N . PRO A 1 112 ? -23.448 -8.264 -11.206 1.00 68.19 112 PRO A N 1
ATOM 870 C CA . PRO A 1 112 ? -24.207 -7.751 -12.346 1.00 68.19 112 PRO A CA 1
ATOM 871 C C . PRO A 1 112 ? -23.960 -6.261 -12.651 1.00 68.19 112 PRO A C 1
ATOM 873 O O . PRO A 1 112 ? -24.288 -5.823 -13.756 1.00 68.19 112 PRO A O 1
ATOM 876 N N . ALA A 1 113 ? -23.401 -5.490 -11.715 1.00 67.81 113 ALA A N 1
ATOM 877 C CA . ALA A 1 113 ? -23.022 -4.090 -11.881 1.00 67.81 113 ALA A CA 1
ATOM 878 C C . ALA A 1 113 ? -21.563 -3.875 -12.344 1.00 67.81 113 ALA A C 1
ATOM 880 O O . ALA A 1 113 ? -21.235 -2.755 -12.734 1.00 67.81 113 ALA A O 1
ATOM 881 N N . GLY A 1 114 ? -20.696 -4.901 -12.364 1.00 60.72 114 GLY A N 1
ATOM 882 C CA . GLY A 1 114 ? -19.309 -4.757 -12.831 1.00 60.72 114 GLY A CA 1
ATOM 883 C C . GLY A 1 114 ? -18.321 -5.812 -12.317 1.00 60.72 114 GLY A C 1
ATOM 884 O O . GLY A 1 114 ? -18.665 -6.711 -11.560 1.00 60.72 114 GLY A O 1
ATOM 885 N N . VAL A 1 115 ? -17.056 -5.714 -12.740 1.00 58.91 115 VAL A N 1
ATOM 886 C CA . VAL A 1 115 ? -15.972 -6.599 -12.273 1.00 58.91 115 VAL A CA 1
ATOM 887 C C . VAL A 1 115 ? -15.343 -5.985 -11.019 1.00 58.91 115 VAL A C 1
ATOM 889 O O . VAL A 1 115 ? -14.299 -5.347 -11.100 1.00 58.91 115 VAL A O 1
ATOM 892 N N . PHE A 1 116 ? -16.000 -6.112 -9.866 1.00 61.00 116 PHE A N 1
ATOM 893 C CA . PHE A 1 116 ? -15.388 -5.691 -8.604 1.00 61.00 116 PHE A CA 1
ATOM 894 C C . PHE A 1 116 ? -14.356 -6.728 -8.159 1.00 61.00 116 PHE A C 1
ATOM 896 O O . PHE A 1 116 ? -14.656 -7.921 -8.034 1.00 61.00 116 PHE A O 1
ATOM 903 N N . TYR A 1 117 ? -13.132 -6.259 -7.940 1.00 61.28 117 TYR A N 1
ATOM 904 C CA . TYR A 1 117 ? -12.078 -7.020 -7.288 1.00 61.28 117 TYR A CA 1
ATOM 905 C C . TYR A 1 117 ? -12.068 -6.650 -5.807 1.00 61.28 117 TYR A C 1
ATOM 907 O O . TYR A 1 117 ? -12.204 -5.483 -5.454 1.00 61.28 117 TYR A O 1
ATOM 915 N N . VAL A 1 118 ? -11.906 -7.647 -4.946 1.00 63.09 118 VAL A N 1
ATOM 916 C CA . VAL A 1 118 ? -11.657 -7.451 -3.520 1.00 63.09 118 VAL A CA 1
ATOM 917 C C . VAL A 1 118 ? -10.157 -7.560 -3.317 1.00 63.09 118 VAL A C 1
ATOM 919 O O . VAL A 1 118 ? -9.597 -8.650 -3.451 1.00 63.09 118 VAL A O 1
ATOM 922 N N . TRP A 1 119 ? -9.503 -6.446 -3.009 1.00 65.50 119 TRP A N 1
ATOM 923 C CA . TRP A 1 119 ? -8.113 -6.456 -2.566 1.00 65.50 119 TRP A CA 1
ATOM 924 C C . TRP A 1 119 ? -8.058 -7.073 -1.175 1.00 65.50 119 TRP A C 1
ATOM 926 O O . TRP A 1 119 ? -8.717 -6.607 -0.251 1.00 65.50 119 TRP A O 1
ATOM 936 N N . THR A 1 120 ? -7.345 -8.185 -1.049 1.00 60.12 120 THR A N 1
ATOM 937 C CA . THR A 1 120 ? -7.301 -8.958 0.194 1.00 60.12 120 THR A CA 1
ATOM 938 C C . THR A 1 120 ? -6.018 -8.733 0.969 1.00 60.12 120 THR A C 1
ATOM 940 O O . THR A 1 120 ? -6.016 -8.954 2.175 1.00 60.12 120 THR A O 1
ATOM 943 N N . ASP A 1 121 ? -4.928 -8.361 0.291 1.00 64.31 121 ASP A N 1
ATOM 944 C CA . ASP A 1 121 ? -3.619 -8.263 0.934 1.00 64.31 121 ASP A CA 1
ATOM 945 C C . ASP A 1 121 ? -2.639 -7.371 0.157 1.00 64.31 121 ASP A C 1
ATOM 947 O O . ASP A 1 121 ? -2.736 -7.249 -1.071 1.00 64.31 121 ASP A O 1
ATOM 951 N N . VAL A 1 122 ? -1.668 -6.802 0.875 1.00 72.19 122 VAL A N 1
ATOM 952 C CA . VAL A 1 122 ? -0.531 -6.062 0.318 1.00 72.19 122 VAL A CA 1
ATOM 953 C C . VAL A 1 122 ? 0.764 -6.507 1.003 1.00 72.19 122 VAL A C 1
ATOM 955 O O . VAL A 1 122 ? 0.898 -6.476 2.225 1.00 72.19 122 VAL A O 1
ATOM 958 N N . TYR A 1 123 ? 1.755 -6.900 0.207 1.00 74.38 123 TYR A N 1
ATOM 959 C CA . TYR A 1 123 ? 3.088 -7.296 0.670 1.00 74.38 123 TYR A CA 1
ATOM 960 C C . TYR A 1 123 ? 4.138 -6.237 0.292 1.00 74.38 123 TYR A C 1
ATOM 962 O O . TYR A 1 123 ? 4.017 -5.691 -0.802 1.00 74.38 123 TYR A O 1
ATOM 970 N N . PRO A 1 124 ? 5.202 -6.016 1.094 1.00 64.06 124 PRO A N 1
ATOM 971 C CA . PRO A 1 124 ? 5.455 -6.623 2.397 1.00 64.06 124 PRO A CA 1
ATOM 972 C C . PRO A 1 124 ? 4.638 -5.952 3.498 1.00 64.06 124 PRO A C 1
ATOM 974 O O . PRO A 1 124 ? 4.724 -4.745 3.667 1.00 64.06 124 PRO A O 1
ATOM 977 N N . ASN A 1 125 ? 3.887 -6.772 4.244 1.00 64.94 125 ASN A N 1
ATOM 978 C CA . ASN A 1 125 ? 3.221 -6.461 5.511 1.00 64.94 125 ASN A CA 1
ATOM 979 C C . ASN A 1 125 ? 2.800 -4.992 5.666 1.00 64.94 125 ASN A C 1
ATOM 981 O O . ASN A 1 125 ? 3.400 -4.272 6.467 1.00 64.94 125 ASN A O 1
ATOM 985 N N . VAL A 1 126 ? 1.767 -4.555 4.938 1.00 73.88 126 VAL A N 1
ATOM 986 C CA . VAL A 1 126 ? 1.131 -3.272 5.262 1.00 73.88 126 VAL A CA 1
ATOM 987 C C . VAL A 1 126 ? 0.689 -3.294 6.720 1.00 73.88 126 VAL A C 1
ATOM 989 O O . VAL A 1 126 ? -0.108 -4.137 7.142 1.00 73.88 126 VAL A O 1
ATOM 992 N N . VAL A 1 127 ? 1.242 -2.381 7.512 1.00 78.12 127 VAL A N 1
ATOM 993 C CA . VAL A 1 127 ? 0.774 -2.172 8.874 1.00 78.12 127 VAL A CA 1
ATOM 994 C C . VAL A 1 127 ? -0.509 -1.380 8.752 1.00 78.12 127 VAL A C 1
ATOM 996 O O . VAL A 1 127 ? -0.513 -0.228 8.332 1.00 78.12 127 VAL A O 1
ATOM 999 N N . ARG A 1 128 ? -1.631 -2.027 9.057 1.00 81.31 128 ARG A N 1
ATOM 1000 C CA . ARG A 1 128 ? -2.921 -1.352 9.032 1.00 81.31 128 ARG A CA 1
ATOM 1001 C C . ARG A 1 128 ? -2.866 -0.127 9.952 1.00 81.31 128 ARG A C 1
ATOM 1003 O O . ARG A 1 128 ? -2.475 -0.245 11.109 1.00 81.31 128 ARG A O 1
ATOM 1010 N N . GLY A 1 129 ? -3.270 1.013 9.404 1.00 84.12 129 GLY A N 1
ATOM 1011 C CA . GLY A 1 129 ? -3.237 2.308 10.067 1.00 84.12 129 GLY A CA 1
ATOM 1012 C C . GLY A 1 129 ? -1.945 3.094 9.876 1.00 84.12 129 GLY A C 1
ATOM 1013 O O . GLY A 1 129 ? -1.977 4.299 10.049 1.00 84.12 129 GLY A O 1
ATOM 1014 N N . ASP A 1 130 ? -0.833 2.492 9.458 1.00 88.44 130 ASP A N 1
ATOM 1015 C CA . ASP A 1 130 ? 0.402 3.230 9.159 1.00 88.44 130 ASP A CA 1
ATOM 1016 C C . ASP A 1 130 ? 0.216 4.151 7.937 1.00 88.44 130 ASP A C 1
ATOM 1018 O O . ASP A 1 130 ? 0.475 3.792 6.788 1.00 88.44 130 ASP A O 1
ATOM 1022 N N . THR A 1 131 ? -0.304 5.347 8.195 1.00 90.50 131 THR A N 1
ATOM 1023 C CA . THR A 1 131 ? -0.686 6.351 7.196 1.00 90.50 131 THR A CA 1
ATOM 1024 C C . THR A 1 131 ? 0.512 7.142 6.685 1.00 90.50 131 THR A C 1
ATOM 1026 O O . THR A 1 131 ? 0.401 7.822 5.664 1.00 90.50 131 THR A O 1
ATOM 1029 N N . ASN A 1 132 ? 1.655 7.067 7.374 1.00 89.81 132 ASN A N 1
ATOM 1030 C CA . ASN A 1 132 ? 2.898 7.723 6.972 1.00 89.81 132 ASN A CA 1
ATOM 1031 C C . ASN A 1 132 ? 3.957 6.766 6.396 1.00 89.81 132 ASN A C 1
ATOM 1033 O O . ASN A 1 132 ? 4.994 7.238 5.925 1.00 89.81 132 ASN A O 1
ATOM 1037 N N . GLY A 1 133 ? 3.705 5.454 6.398 1.00 86.38 133 GLY A N 1
ATOM 1038 C CA . GLY A 1 133 ? 4.608 4.443 5.847 1.00 86.38 133 GLY A CA 1
ATOM 1039 C C . GLY A 1 133 ? 5.863 4.201 6.692 1.00 86.38 133 GLY A C 1
ATOM 1040 O O . GLY A 1 133 ? 6.894 3.788 6.155 1.00 86.38 133 GLY A O 1
ATOM 1041 N N . SER A 1 134 ? 5.817 4.484 7.995 1.00 86.38 134 SER A N 1
ATOM 1042 C CA . SER A 1 134 ? 6.939 4.278 8.923 1.00 86.38 134 SER A CA 1
ATOM 1043 C C . SER A 1 134 ? 7.190 2.807 9.271 1.00 86.38 134 SER A C 1
ATOM 1045 O O . SER A 1 134 ? 8.223 2.474 9.858 1.00 86.38 134 SER A O 1
ATOM 1047 N N . GLY A 1 135 ? 6.267 1.920 8.908 1.00 82.44 135 GLY A N 1
ATOM 1048 C CA . GLY A 1 135 ? 6.242 0.515 9.290 1.00 82.44 135 GLY A CA 1
ATOM 1049 C C . GLY A 1 135 ? 5.643 0.270 10.676 1.00 82.44 135 GLY A C 1
ATOM 1050 O O . GLY A 1 135 ? 5.812 -0.828 11.211 1.00 82.44 135 GLY A O 1
ATOM 1051 N N . ALA A 1 136 ? 4.979 1.259 11.280 1.00 83.44 136 ALA A N 1
ATOM 1052 C CA . ALA A 1 136 ? 4.311 1.142 12.573 1.00 83.44 136 ALA A CA 1
ATOM 1053 C C . ALA A 1 136 ? 3.098 2.079 12.659 1.00 83.44 136 ALA A C 1
ATOM 1055 O O . ALA A 1 136 ? 3.114 3.170 12.109 1.00 83.44 136 ALA A O 1
ATOM 1056 N N . TRP A 1 137 ? 2.069 1.669 13.402 1.00 83.69 137 TRP A N 1
ATOM 1057 C CA . TRP A 1 137 ? 0.990 2.568 13.812 1.00 83.69 137 TRP A CA 1
ATOM 1058 C C . TRP A 1 137 ? 1.426 3.352 15.049 1.00 83.69 137 TRP A C 1
ATOM 1060 O O . TRP A 1 137 ? 1.779 2.755 16.070 1.00 83.69 137 TRP A O 1
ATOM 1070 N N . THR A 1 138 ? 1.413 4.678 14.964 1.00 84.38 138 THR A N 1
ATOM 1071 C CA . THR A 1 138 ? 1.853 5.574 16.038 1.00 84.38 138 THR A CA 1
ATOM 1072 C C . THR A 1 138 ? 0.853 6.708 16.273 1.00 84.38 138 THR A C 1
ATOM 1074 O O . THR A 1 138 ? -0.097 6.900 15.517 1.00 84.38 138 THR A O 1
ATOM 1077 N N . GLU A 1 139 ? 1.082 7.530 17.303 1.00 86.19 139 GLU A N 1
ATOM 1078 C CA . GLU A 1 139 ? 0.285 8.746 17.521 1.00 86.19 139 GLU A CA 1
ATOM 1079 C C . GLU A 1 139 ? 0.355 9.713 16.322 1.00 86.19 139 GLU A C 1
ATOM 1081 O O . GLU A 1 139 ? -0.603 10.440 16.059 1.00 86.19 139 GLU A O 1
ATOM 1086 N N . ILE A 1 140 ? 1.455 9.698 15.557 1.00 91.75 140 ILE A N 1
ATOM 1087 C CA . ILE A 1 140 ? 1.599 10.518 14.346 1.00 91.75 140 ILE A CA 1
ATOM 1088 C C . ILE A 1 140 ? 0.542 10.121 13.312 1.00 91.75 140 ILE A C 1
ATOM 1090 O O . ILE A 1 140 ? -0.051 10.992 12.683 1.00 91.75 140 ILE A O 1
ATOM 1094 N N . ASP A 1 141 ? 0.259 8.832 13.160 1.00 92.12 141 ASP A N 1
ATOM 1095 C CA . ASP A 1 141 ? -0.737 8.345 12.207 1.00 92.12 141 ASP A CA 1
ATOM 1096 C C . ASP A 1 141 ? -2.160 8.734 12.619 1.00 92.12 141 ASP A C 1
ATOM 1098 O O . ASP A 1 141 ? -2.929 9.271 11.819 1.00 92.12 141 ASP A O 1
ATOM 1102 N N . ALA A 1 142 ? -2.484 8.599 13.907 1.00 90.81 142 ALA A N 1
ATOM 1103 C CA . ALA A 1 142 ? -3.750 9.081 14.458 1.00 90.81 142 ALA A CA 1
ATOM 1104 C C . ALA A 1 142 ? -3.931 10.602 14.256 1.00 90.81 142 ALA A C 1
ATOM 1106 O O . ALA A 1 142 ? -5.031 11.081 13.952 1.00 90.81 142 ALA A O 1
ATOM 1107 N N . GLN A 1 143 ? -2.847 11.377 14.384 1.00 93.94 143 GLN A N 1
ATOM 1108 C CA . GLN A 1 143 ? -2.846 12.811 14.087 1.00 93.94 143 GLN A CA 1
ATOM 1109 C C . GLN A 1 143 ? -3.062 13.091 12.595 1.00 93.94 143 GLN A C 1
ATOM 1111 O O . GLN A 1 143 ? -3.796 14.026 12.272 1.00 93.94 143 GLN A O 1
ATOM 1116 N N . LEU A 1 144 ? -2.486 12.289 11.694 1.00 95.06 144 LEU A N 1
ATOM 1117 C CA . LEU A 1 144 ? -2.689 12.425 10.248 1.00 95.06 144 LEU A CA 1
ATOM 1118 C C . LEU A 1 144 ? -4.141 12.150 9.842 1.00 95.06 144 LEU A C 1
ATOM 1120 O O . LEU A 1 144 ? -4.691 12.919 9.057 1.00 95.06 144 LEU A O 1
ATOM 1124 N N . ILE A 1 145 ? -4.799 11.145 10.427 1.00 95.12 145 ILE A N 1
ATOM 1125 C CA . ILE A 1 145 ? -6.240 10.906 10.211 1.00 95.12 145 ILE A CA 1
ATOM 1126 C C . ILE A 1 145 ? -7.063 12.073 10.745 1.00 95.12 145 ILE A C 1
ATOM 1128 O O . ILE A 1 145 ? -7.919 12.608 10.046 1.00 95.12 145 ILE A O 1
ATOM 1132 N N . THR A 1 146 ? -6.775 12.526 11.968 1.00 96.06 146 THR A N 1
ATOM 1133 C CA . THR A 1 146 ? -7.472 13.675 12.567 1.00 96.06 146 THR A CA 1
ATOM 1134 C C . THR A 1 146 ? -7.329 14.924 11.690 1.00 96.06 146 THR A C 1
ATOM 1136 O O . THR A 1 146 ? -8.289 15.671 11.490 1.00 96.06 146 THR A O 1
ATOM 1139 N N . GLN A 1 147 ? -6.135 15.151 11.136 1.00 97.38 147 GLN A N 1
ATOM 1140 C CA . GLN A 1 147 ? -5.873 16.242 10.205 1.00 97.38 147 GLN A CA 1
ATOM 1141 C C . GLN A 1 147 ? -6.630 16.055 8.887 1.00 97.38 147 GLN A C 1
ATOM 1143 O O . GLN A 1 147 ? -7.199 17.024 8.384 1.00 97.38 147 GLN A O 1
ATOM 1148 N N . TYR A 1 148 ? -6.664 14.839 8.343 1.00 97.06 148 TYR A N 1
ATOM 1149 C CA . TYR A 1 148 ? -7.424 14.518 7.140 1.00 97.06 148 TYR A CA 1
ATOM 1150 C C . TYR A 1 148 ? -8.915 14.815 7.326 1.00 97.06 148 TYR A C 1
ATOM 1152 O O . TYR A 1 148 ? -9.486 15.518 6.491 1.00 97.06 148 TYR A O 1
ATOM 1160 N N . ILE A 1 149 ? -9.515 14.375 8.439 1.00 97.44 149 ILE A N 1
ATOM 1161 C CA . ILE A 1 149 ? -10.908 14.683 8.789 1.00 97.44 149 ILE A CA 1
ATOM 1162 C C . ILE A 1 149 ? -11.094 16.198 8.832 1.00 97.44 149 ILE A C 1
ATOM 1164 O O . ILE A 1 149 ? -11.907 16.737 8.095 1.00 97.44 149 ILE A O 1
ATOM 1168 N N . ALA A 1 150 ? -10.277 16.922 9.600 1.00 97.31 150 ALA A N 1
ATOM 1169 C CA . ALA A 1 150 ? -10.416 18.373 9.738 1.00 97.31 150 ALA A CA 1
ATOM 1170 C C . ALA A 1 150 ? -10.311 19.145 8.405 1.00 97.31 150 ALA A C 1
ATOM 1172 O O . ALA A 1 150 ? -10.905 20.217 8.268 1.00 97.31 150 ALA A O 1
ATOM 1173 N N . LEU A 1 151 ? -9.549 18.630 7.435 1.00 97.44 151 LEU A N 1
ATOM 1174 C CA . LEU A 1 151 ? -9.395 19.237 6.111 1.00 97.44 151 LEU A CA 1
ATOM 1175 C C . LEU A 1 151 ? -10.528 18.873 5.140 1.00 97.44 151 LEU A C 1
ATOM 1177 O O . LEU A 1 151 ? -10.813 19.670 4.246 1.00 97.44 151 LEU A O 1
ATOM 1181 N N . ASN A 1 152 ? -11.160 17.707 5.304 1.00 96.88 152 ASN A N 1
ATOM 1182 C CA . ASN A 1 152 ? -12.086 17.135 4.321 1.00 96.88 152 ASN A CA 1
ATOM 1183 C C . ASN A 1 152 ? -13.523 16.932 4.829 1.00 96.88 152 ASN A C 1
ATOM 1185 O O . ASN A 1 152 ? -14.376 16.566 4.027 1.00 96.88 152 ASN A O 1
ATOM 1189 N N . ASP A 1 153 ? -13.818 17.212 6.101 1.00 97.12 153 ASP A N 1
ATOM 1190 C CA . ASP A 1 153 ? -15.147 17.053 6.727 1.00 97.12 153 ASP A CA 1
ATOM 1191 C C . ASP A 1 153 ? -16.253 17.703 5.873 1.00 97.12 153 ASP A C 1
ATOM 1193 O O . ASP A 1 153 ? -17.258 17.094 5.556 1.00 97.12 153 ASP A O 1
ATOM 1197 N N . TYR A 1 154 ? -15.996 18.894 5.316 1.00 96.81 154 TYR A N 1
ATOM 1198 C CA . TYR A 1 154 ? -16.981 19.620 4.500 1.00 96.81 154 TYR A CA 1
ATOM 1199 C C . TYR A 1 154 ? -17.111 19.178 3.030 1.00 96.81 154 TYR A C 1
ATOM 1201 O O . TYR A 1 154 ? -17.766 19.859 2.234 1.00 96.81 154 TYR A O 1
ATOM 1209 N N . THR A 1 155 ? -16.480 18.078 2.620 1.00 94.75 155 THR A N 1
ATOM 1210 C CA . THR A 1 155 ? -16.492 17.639 1.211 1.00 94.75 155 THR A CA 1
ATOM 1211 C C . THR A 1 155 ? -17.865 17.166 0.737 1.00 94.75 155 THR A C 1
ATOM 1213 O O . THR A 1 155 ? -18.191 17.338 -0.440 1.00 94.75 155 THR A O 1
ATOM 1216 N N . ASP A 1 156 ? -18.709 16.670 1.639 1.00 93.31 156 ASP A N 1
ATOM 1217 C CA . ASP A 1 156 ? -20.101 16.304 1.355 1.00 93.31 156 ASP A CA 1
ATOM 1218 C C . ASP A 1 156 ? -21.109 17.439 1.651 1.00 93.31 156 ASP A C 1
ATOM 1220 O O . ASP A 1 156 ? -22.315 17.307 1.415 1.00 93.31 156 ASP A O 1
ATOM 1224 N N . GLY A 1 157 ? -20.612 18.595 2.107 1.00 96.25 157 GLY A N 1
ATOM 1225 C CA . GLY A 1 157 ? -21.406 19.766 2.473 1.00 96.25 157 GLY A CA 1
ATOM 1226 C C . GLY A 1 157 ? -21.935 19.765 3.911 1.00 96.25 157 GLY A C 1
ATOM 1227 O O . GLY A 1 157 ? -22.720 20.662 4.254 1.00 96.25 157 GLY A O 1
ATOM 1228 N N . VAL A 1 158 ? -21.517 18.816 4.750 1.00 96.56 158 VAL A N 1
ATOM 1229 C CA . VAL A 1 158 ? -21.814 18.725 6.187 1.00 96.56 158 VAL A CA 1
ATOM 1230 C C . VAL A 1 158 ? -20.511 18.883 6.984 1.00 96.56 158 VAL A C 1
ATOM 1232 O O . VAL A 1 158 ? -19.437 18.690 6.458 1.00 96.56 158 VAL A O 1
ATOM 1235 N N . LEU A 1 159 ? -20.571 19.386 8.218 1.00 96.88 159 LEU A N 1
ATOM 1236 C CA . LEU A 1 159 ? -19.405 19.461 9.110 1.00 96.88 159 LEU A CA 1
ATOM 1237 C C . LEU A 1 159 ? -19.757 18.663 10.365 1.00 96.88 159 LEU A C 1
ATOM 1239 O O . LEU A 1 159 ? -20.351 19.221 11.297 1.00 96.88 159 LEU A O 1
ATOM 1243 N N . ASP A 1 160 ? -19.518 17.358 10.339 1.00 96.88 160 ASP A N 1
ATOM 1244 C CA . ASP A 1 160 ? -19.933 16.409 11.377 1.00 96.88 160 ASP A CA 1
ATOM 1245 C C . ASP A 1 160 ? -18.787 15.549 11.933 1.00 96.88 160 ASP A C 1
ATOM 1247 O O . ASP A 1 160 ? -19.013 14.716 12.815 1.00 96.88 160 ASP A O 1
ATOM 1251 N N . GLY A 1 161 ? -17.549 15.849 11.540 1.00 96.56 161 GLY A N 1
ATOM 1252 C CA . GLY A 1 161 ? -16.349 15.131 11.946 1.00 96.56 161 GLY A CA 1
ATOM 1253 C C . GLY A 1 161 ? -16.165 13.815 11.198 1.00 96.56 161 GLY A C 1
ATOM 1254 O O . GLY A 1 161 ? -15.507 12.922 11.736 1.00 96.56 161 GLY A O 1
ATOM 1255 N N . MET A 1 162 ? -16.752 13.687 10.008 1.00 96.94 162 MET A N 1
ATOM 1256 C CA . MET A 1 162 ? -16.711 12.486 9.182 1.00 96.94 162 MET A CA 1
ATOM 1257 C C . MET A 1 162 ? -16.360 12.852 7.740 1.00 96.94 162 MET A C 1
ATOM 1259 O O . MET A 1 162 ? -16.706 13.916 7.242 1.00 96.94 162 MET A O 1
ATOM 1263 N N . VAL A 1 163 ? -15.676 11.957 7.034 1.00 97.06 163 VAL A N 1
ATOM 1264 C CA . VAL A 1 163 ? -15.428 12.107 5.595 1.00 97.06 163 VAL A CA 1
ATOM 1265 C C . VAL A 1 163 ? -16.020 10.905 4.880 1.00 97.06 163 VAL A C 1
ATOM 1267 O O . VAL A 1 163 ? -15.446 9.818 4.896 1.00 97.06 163 VAL A O 1
ATOM 1270 N N . THR A 1 164 ? -17.178 11.097 4.249 1.00 95.69 164 THR A N 1
ATOM 1271 C CA . THR A 1 164 ? -17.843 10.038 3.479 1.00 95.69 164 THR A CA 1
ATOM 1272 C C . THR A 1 164 ? -17.097 9.774 2.169 1.00 95.69 164 THR A C 1
ATOM 1274 O O . THR A 1 164 ? -16.973 10.665 1.325 1.00 95.69 164 THR A O 1
ATOM 1277 N N . ILE A 1 165 ? -16.677 8.529 1.935 1.00 91.56 165 ILE A N 1
ATOM 1278 C CA . ILE A 1 165 ? -16.028 8.115 0.686 1.00 91.56 165 ILE A CA 1
ATOM 1279 C C . ILE A 1 165 ? -17.100 7.757 -0.347 1.00 91.56 165 ILE A C 1
ATOM 1281 O O . ILE A 1 165 ? -17.753 6.708 -0.301 1.00 91.56 165 ILE A O 1
ATOM 1285 N N . LEU A 1 166 ? -17.299 8.646 -1.320 1.00 87.94 166 LEU A N 1
ATOM 1286 C CA . LEU A 1 166 ? -18.256 8.418 -2.398 1.00 87.94 166 LEU A CA 1
ATOM 1287 C C . LEU A 1 166 ? -17.762 7.323 -3.345 1.00 87.94 166 LEU A C 1
ATOM 1289 O O . LEU A 1 166 ? -16.759 7.472 -4.029 1.00 87.94 166 LEU A O 1
ATOM 1293 N N . GLY A 1 167 ? -18.530 6.239 -3.452 1.00 81.88 167 GLY A N 1
ATOM 1294 C CA . GLY A 1 167 ? -18.169 5.133 -4.335 1.00 81.88 167 GLY A CA 1
ATOM 1295 C C . GLY A 1 167 ? -17.048 4.267 -3.766 1.00 81.88 167 GLY A C 1
ATOM 1296 O O . GLY A 1 167 ? -16.186 3.844 -4.523 1.00 81.88 167 GLY A O 1
ATOM 1297 N N . PHE A 1 168 ? -17.112 3.957 -2.469 1.00 72.00 168 PHE A N 1
ATOM 1298 C CA . PHE A 1 168 ? -16.158 3.147 -1.696 1.00 72.00 168 PHE A CA 1
ATOM 1299 C C . PHE A 1 168 ? -15.636 1.848 -2.362 1.00 72.00 168 PHE A C 1
ATOM 1301 O O . PHE A 1 168 ? -14.558 1.355 -2.058 1.00 72.00 168 PHE A O 1
ATOM 1308 N N . ALA A 1 169 ? -16.381 1.264 -3.306 1.00 67.31 169 ALA A N 1
ATOM 1309 C CA . ALA A 1 169 ? -15.903 0.103 -4.067 1.00 67.31 169 ALA A CA 1
ATOM 1310 C C . ALA A 1 169 ? -14.835 0.451 -5.128 1.00 67.31 169 ALA A C 1
ATOM 1312 O O . ALA A 1 169 ? -14.068 -0.412 -5.547 1.00 67.31 169 ALA A O 1
ATOM 1313 N N . SER A 1 170 ? -14.833 1.692 -5.611 1.00 70.62 170 SER A N 1
ATOM 1314 C CA . SER A 1 170 ? -13.935 2.228 -6.642 1.00 70.62 170 SER A CA 1
ATOM 1315 C C . SER A 1 170 ? -12.997 3.317 -6.128 1.00 70.62 170 SER A C 1
ATOM 1317 O O . SER A 1 170 ? -12.023 3.629 -6.806 1.00 70.62 170 SER A O 1
ATOM 1319 N N . ASP A 1 171 ? -13.304 3.891 -4.970 1.00 73.81 171 ASP A N 1
ATOM 1320 C CA . ASP A 1 171 ? -12.528 4.927 -4.304 1.00 73.81 171 ASP A CA 1
ATOM 1321 C C . ASP A 1 171 ? -12.226 4.457 -2.880 1.00 73.81 171 ASP A C 1
ATOM 1323 O O . ASP A 1 171 ? -13.099 3.891 -2.226 1.00 73.81 171 ASP A O 1
ATOM 1327 N N . PHE A 1 172 ? -10.997 4.632 -2.412 1.00 81.81 172 PHE A N 1
ATOM 1328 C CA . PHE A 1 172 ? -10.583 4.194 -1.082 1.00 81.81 172 PHE A CA 1
ATOM 1329 C C . PHE A 1 172 ? -9.696 5.255 -0.444 1.00 81.81 172 PHE A C 1
ATOM 1331 O O . PHE A 1 172 ? -8.985 5.989 -1.128 1.00 81.81 172 PHE A O 1
ATOM 1338 N N . SER A 1 173 ? -9.712 5.310 0.883 1.00 88.06 173 SER A N 1
ATOM 1339 C CA . SER A 1 173 ? -8.852 6.201 1.652 1.00 88.06 173 SER A CA 1
ATOM 1340 C C . SER A 1 173 ? -7.920 5.376 2.520 1.00 88.06 173 SER A C 1
ATOM 1342 O O . SER A 1 173 ? -8.361 4.458 3.202 1.00 88.06 173 SER A O 1
ATOM 1344 N N . LEU A 1 174 ? -6.636 5.737 2.550 1.00 88.94 174 LEU A N 1
ATOM 1345 C CA . LEU A 1 174 ? -5.687 5.175 3.519 1.00 88.94 174 LEU A CA 1
ATOM 1346 C C . LEU A 1 174 ? -6.030 5.570 4.966 1.00 88.94 174 LEU A C 1
ATOM 1348 O O . LEU A 1 174 ? -5.494 4.979 5.900 1.00 88.94 174 LEU A O 1
ATOM 1352 N N . TYR A 1 175 ? -6.904 6.565 5.143 1.00 93.31 175 TYR A N 1
ATOM 1353 C CA . TYR A 1 175 ? -7.364 7.036 6.445 1.00 93.31 175 TYR 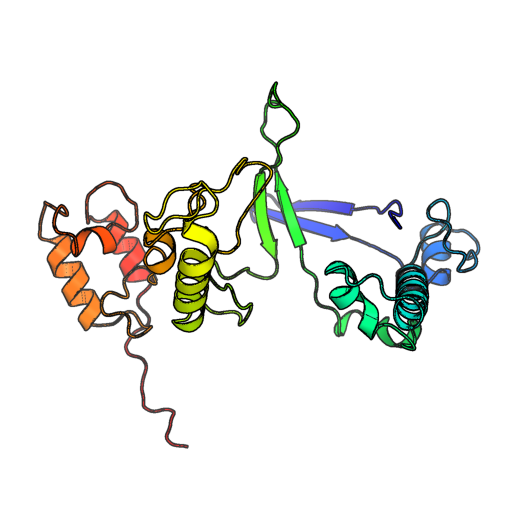A CA 1
ATOM 1354 C C . TYR A 1 175 ? -8.640 6.327 6.932 1.00 93.31 175 TYR A C 1
ATOM 1356 O O . TYR A 1 175 ? -8.937 6.433 8.114 1.00 93.31 175 TYR A O 1
ATOM 1364 N N . ASP A 1 176 ? -9.359 5.600 6.064 1.00 91.81 176 ASP A N 1
ATOM 1365 C CA . ASP A 1 176 ? -10.465 4.705 6.456 1.00 91.81 176 ASP A CA 1
ATOM 1366 C C . ASP A 1 176 ? -9.865 3.339 6.809 1.00 91.81 176 ASP A C 1
ATOM 1368 O O . ASP A 1 176 ? -9.663 2.460 5.966 1.00 91.81 176 ASP A O 1
ATOM 1372 N N . ILE A 1 177 ? -9.472 3.194 8.069 1.00 88.38 177 ILE A N 1
ATOM 1373 C CA . ILE A 1 177 ? -8.721 2.038 8.557 1.00 88.38 177 ILE A CA 1
ATOM 1374 C C . ILE A 1 177 ? -9.658 0.851 8.784 1.00 88.38 177 ILE A C 1
ATOM 1376 O O . ILE A 1 177 ? -9.261 -0.319 8.636 1.00 88.38 177 ILE A O 1
ATOM 1380 N N . ASN A 1 178 ? -10.900 1.124 9.178 1.00 84.56 178 ASN A N 1
ATOM 1381 C CA . ASN A 1 178 ? -11.884 0.095 9.481 1.00 84.56 178 ASN A CA 1
ATOM 1382 C C . ASN A 1 178 ? -12.617 -0.425 8.218 1.00 84.56 178 ASN A C 1
ATOM 1384 O O . ASN A 1 178 ? -13.167 -1.530 8.263 1.00 84.56 178 ASN A O 1
ATOM 1388 N N . HIS A 1 179 ? -12.476 0.275 7.085 1.00 85.44 179 HIS A N 1
ATOM 1389 C CA . HIS A 1 179 ? -13.039 -0.023 5.767 1.00 85.44 179 HIS A CA 1
ATOM 1390 C C . HIS A 1 179 ? -14.576 0.021 5.724 1.00 85.44 179 HIS A C 1
ATOM 1392 O O . HIS A 1 179 ? -15.201 -0.834 5.079 1.00 85.44 179 HIS A O 1
ATOM 1398 N N . ASP A 1 180 ? -15.198 0.972 6.417 1.00 86.62 180 ASP A N 1
ATOM 1399 C CA . ASP A 1 180 ? -16.654 1.153 6.430 1.00 86.62 180 ASP A CA 1
ATOM 1400 C C . ASP A 1 180 ? -17.160 2.228 5.450 1.00 86.62 180 ASP A C 1
ATOM 1402 O O . ASP A 1 180 ? -18.375 2.383 5.272 1.00 86.62 180 ASP A O 1
ATOM 1406 N N . GLY A 1 181 ? -16.247 2.890 4.733 1.00 90.62 181 GLY A N 1
ATOM 1407 C CA . GLY A 1 181 ? -16.541 3.931 3.755 1.00 90.62 181 GLY A CA 1
ATOM 1408 C C . GLY A 1 181 ? -16.676 5.327 4.349 1.00 90.62 181 GLY A C 1
ATOM 1409 O O . GLY A 1 181 ? -17.103 6.243 3.635 1.00 90.62 181 GLY A O 1
ATOM 1410 N N . VAL A 1 182 ? -16.327 5.510 5.620 1.00 94.62 182 VAL A N 1
ATOM 1411 C CA . VAL A 1 182 ? -16.325 6.795 6.313 1.00 94.62 182 VAL A CA 1
ATOM 1412 C C . VAL A 1 182 ? -15.012 6.935 7.076 1.00 94.62 182 VAL A C 1
ATOM 1414 O O . VAL A 1 182 ? -14.649 6.058 7.838 1.00 94.62 182 VAL A O 1
ATOM 1417 N N . VAL A 1 183 ? -14.307 8.056 6.902 1.00 95.88 183 VAL A N 1
ATOM 1418 C CA . VAL A 1 183 ? -13.173 8.386 7.780 1.00 95.88 183 VAL A CA 1
ATOM 1419 C C . VAL A 1 183 ? -13.688 9.185 8.969 1.00 95.88 183 VAL A C 1
ATOM 1421 O O . VAL A 1 183 ? -14.113 10.330 8.789 1.00 95.88 183 VAL A O 1
ATOM 1424 N N . ASP A 1 184 ? -13.644 8.624 10.173 1.00 96.00 184 ASP A N 1
ATOM 1425 C CA . ASP A 1 184 ? -14.123 9.288 11.386 1.00 96.00 184 ASP A CA 1
ATOM 1426 C C . ASP A 1 184 ? -13.260 9.005 12.635 1.00 96.00 184 ASP A C 1
ATOM 1428 O O . ASP A 1 184 ? -12.113 8.551 12.584 1.00 96.00 184 ASP A O 1
ATOM 1432 N N . ASN A 1 185 ? -13.781 9.344 13.817 1.00 93.06 185 ASN A N 1
ATOM 1433 C CA . ASN A 1 185 ? -13.065 9.122 15.070 1.00 93.06 185 ASN A CA 1
ATOM 1434 C C . ASN A 1 185 ? -12.877 7.625 15.410 1.00 93.06 185 ASN A C 1
ATOM 1436 O O . ASN A 1 185 ? -12.017 7.294 16.232 1.00 93.06 185 ASN A O 1
ATOM 1440 N N . LEU A 1 186 ? -13.653 6.712 14.823 1.00 90.25 186 LEU A N 1
ATOM 1441 C CA . LEU A 1 186 ? -13.414 5.272 14.904 1.00 90.25 186 LEU A CA 1
ATOM 1442 C C . LEU A 1 186 ? -12.179 4.862 14.108 1.00 90.25 186 LEU A C 1
ATOM 1444 O O . LEU A 1 186 ? -11.565 3.884 14.495 1.00 90.25 186 LEU A O 1
ATOM 1448 N N . ASP A 1 187 ? -11.728 5.594 13.094 1.00 91.50 187 ASP A N 1
ATOM 1449 C CA . ASP A 1 187 ? -10.429 5.307 12.462 1.00 91.50 187 ASP A CA 1
ATOM 1450 C C . ASP A 1 187 ? -9.262 5.814 13.304 1.00 91.50 187 ASP A C 1
ATOM 1452 O O . ASP A 1 187 ? -8.230 5.159 13.419 1.00 91.50 187 ASP A O 1
ATOM 1456 N N . VAL A 1 188 ? -9.456 6.940 13.997 1.00 89.62 188 VAL A N 1
ATOM 1457 C CA . VAL A 1 188 ? -8.473 7.474 14.955 1.00 89.62 188 VAL A CA 1
ATOM 1458 C C . VAL A 1 188 ? -8.307 6.542 16.162 1.00 89.62 188 VAL A C 1
ATOM 1460 O O . VAL A 1 188 ? -7.217 6.420 16.720 1.00 89.62 188 VAL A O 1
ATOM 1463 N N . THR A 1 189 ? -9.397 5.906 16.604 1.00 81.75 189 THR A N 1
ATOM 1464 C CA . THR A 1 189 ? -9.441 5.125 17.854 1.00 81.75 189 THR A CA 1
ATOM 1465 C C . THR A 1 189 ? -9.614 3.617 17.658 1.00 81.75 189 THR A C 1
ATOM 1467 O O . THR A 1 189 ? -9.421 2.855 18.594 1.00 81.75 189 THR A O 1
ATOM 1470 N N . GLY A 1 190 ? -9.961 3.143 16.470 1.00 67.88 190 GLY A N 1
ATOM 1471 C CA . GLY A 1 190 ? -10.358 1.752 16.222 1.00 67.88 190 GLY A CA 1
ATOM 1472 C C . GLY A 1 190 ? -9.199 0.770 16.124 1.00 67.88 190 GLY A C 1
ATOM 1473 O O . GLY A 1 190 ? -9.436 -0.431 16.041 1.00 67.88 190 GLY A O 1
ATOM 1474 N N . PHE A 1 191 ? -7.960 1.261 16.162 1.00 64.81 191 PHE A N 1
ATOM 1475 C CA . PHE A 1 191 ? -6.744 0.451 16.107 1.00 64.81 191 PHE A CA 1
ATOM 1476 C C . PHE A 1 191 ? -5.842 0.667 17.323 1.00 64.81 191 PHE A C 1
ATOM 1478 O O . PHE A 1 191 ? -4.625 0.806 17.213 1.00 64.81 191 PHE A O 1
ATOM 1485 N N . PHE A 1 192 ? -6.431 0.647 18.522 1.00 68.19 192 PHE A N 1
ATOM 1486 C CA . PHE A 1 192 ? -5.640 0.266 19.690 1.00 68.19 192 PHE A CA 1
ATOM 1487 C C . PHE A 1 192 ? -5.132 -1.154 19.467 1.00 68.19 192 PHE A C 1
ATOM 1489 O O . PHE A 1 192 ? -5.869 -2.023 18.992 1.00 68.19 192 PHE A O 1
ATOM 1496 N N . ARG A 1 193 ? -3.859 -1.392 19.778 1.00 73.44 193 ARG A N 1
ATOM 1497 C CA . ARG A 1 193 ? -3.335 -2.751 19.872 1.00 73.44 193 ARG A CA 1
ATOM 1498 C C . ARG A 1 193 ? -4.286 -3.520 20.787 1.00 73.44 193 ARG A C 1
ATOM 1500 O O . ARG A 1 193 ? -4.510 -3.055 21.894 1.00 73.44 193 ARG A O 1
ATOM 1507 N N . ASP A 1 194 ? -4.890 -4.620 20.322 1.00 81.19 194 ASP A N 1
ATOM 1508 C CA . ASP A 1 194 ? -5.885 -5.375 21.106 1.00 81.19 194 ASP A CA 1
ATOM 1509 C C . ASP A 1 194 ? -5.354 -5.587 22.535 1.00 81.19 194 ASP A C 1
ATOM 1511 O O . ASP A 1 194 ? -4.450 -6.391 22.732 1.00 81.19 194 ASP A O 1
ATOM 1515 N N . GLY A 1 195 ? -5.882 -4.868 23.523 1.00 84.12 195 GLY A N 1
ATOM 1516 C CA . GLY A 1 195 ? -5.435 -4.949 24.912 1.00 84.12 195 GLY A CA 1
ATOM 1517 C C . GLY A 1 195 ? -4.692 -3.734 25.462 1.00 84.12 195 GLY A C 1
ATOM 1518 O O . GLY A 1 195 ? -4.755 -3.581 26.668 1.00 84.12 195 GLY A O 1
ATOM 1519 N N . ASP A 1 196 ? -4.098 -2.865 24.645 1.00 87.25 196 ASP A N 1
ATOM 1520 C CA . ASP A 1 196 ? -3.440 -1.614 25.071 1.00 87.25 196 ASP A CA 1
ATOM 1521 C C . ASP A 1 196 ? -4.500 -0.542 25.371 1.00 87.25 196 ASP A C 1
ATOM 1523 O O . ASP A 1 196 ? -5.048 0.136 24.495 1.00 87.25 196 ASP A O 1
ATOM 1527 N N . SER A 1 197 ? -4.895 -0.479 26.629 1.00 85.50 197 SER A N 1
ATOM 1528 C CA . SER A 1 197 ? -6.078 0.218 27.112 1.00 85.50 197 SER A CA 1
ATOM 1529 C C . SER A 1 197 ? -5.789 1.599 27.671 1.00 85.50 197 SER A C 1
ATOM 1531 O O . SER A 1 197 ? -6.683 2.457 27.670 1.00 85.50 197 SER A O 1
ATOM 1533 N N . ASP A 1 198 ? -4.570 1.820 28.151 1.00 84.69 198 ASP A N 1
ATOM 1534 C CA . ASP A 1 198 ? -4.081 3.123 28.585 1.00 84.69 198 ASP A CA 1
ATOM 1535 C C . ASP A 1 198 ? -3.234 3.833 27.518 1.00 84.69 198 ASP A C 1
ATOM 1537 O O . ASP A 1 198 ? -3.017 5.043 27.647 1.00 84.69 198 ASP A O 1
ATOM 1541 N N . ARG A 1 199 ? -2.964 3.152 26.393 1.00 82.06 199 ARG A N 1
ATOM 1542 C CA . ARG A 1 199 ? -2.393 3.692 25.152 1.00 82.06 199 ARG A CA 1
ATOM 1543 C C . ARG A 1 199 ? -0.936 4.089 25.308 1.00 82.06 199 ARG A C 1
ATOM 1545 O O . ARG A 1 199 ? -0.513 5.093 24.725 1.00 82.06 199 ARG A O 1
ATOM 1552 N N . ASP A 1 200 ? -0.187 3.348 26.108 1.00 79.88 200 ASP A N 1
ATOM 1553 C CA . ASP A 1 200 ? 1.240 3.592 26.295 1.00 79.88 200 ASP A CA 1
ATOM 1554 C C . ASP A 1 200 ? 2.126 2.802 25.310 1.00 79.88 200 ASP A C 1
ATOM 1556 O O . ASP A 1 200 ? 3.338 3.027 25.241 1.00 79.88 200 ASP A O 1
ATOM 1560 N N . GLY A 1 201 ? 1.507 1.987 24.446 1.00 77.38 201 GLY A N 1
ATOM 1561 C CA . GLY A 1 201 ? 2.155 1.275 23.349 1.00 77.38 201 GLY A CA 1
ATOM 1562 C C . GLY A 1 201 ? 2.541 -0.165 23.681 1.00 77.38 201 GLY A C 1
ATOM 1563 O O . GLY A 1 201 ? 3.084 -0.868 22.810 1.00 77.38 201 GLY A O 1
ATOM 1564 N N . ASP A 1 202 ? 2.262 -0.644 24.890 1.00 82.19 202 ASP A N 1
ATOM 1565 C CA . ASP A 1 202 ? 2.441 -2.038 25.273 1.00 82.19 202 ASP A CA 1
ATOM 1566 C C . ASP A 1 202 ? 1.135 -2.683 25.773 1.00 82.19 202 ASP A C 1
ATOM 1568 O O . ASP A 1 202 ? 0.056 -2.127 25.617 1.00 82.19 202 ASP A O 1
ATOM 1572 N N . VAL A 1 203 ? 1.186 -3.974 26.115 1.00 88.75 203 VAL A N 1
ATOM 1573 C CA . VAL A 1 203 ? 0.061 -4.652 26.770 1.00 88.75 203 VAL A CA 1
ATOM 1574 C C . VAL A 1 203 ? 0.580 -5.280 28.053 1.00 88.75 203 VAL A C 1
ATOM 1576 O O . VAL A 1 203 ? 1.199 -6.362 28.024 1.00 88.75 203 VAL A O 1
ATOM 1579 N N . ASP A 1 204 ? 0.332 -4.605 29.171 1.00 89.62 204 ASP A N 1
ATOM 1580 C CA . ASP A 1 204 ? 0.945 -4.897 30.462 1.00 89.62 204 ASP A CA 1
ATOM 1581 C C . ASP A 1 204 ? -0.061 -5.195 31.598 1.00 89.62 204 ASP A C 1
ATOM 1583 O O . ASP A 1 204 ? -1.164 -5.716 31.403 1.00 89.62 204 ASP A O 1
ATOM 1587 N N . LEU A 1 205 ? 0.361 -4.993 32.851 1.00 91.00 205 LEU A N 1
ATOM 1588 C CA . LEU A 1 205 ? -0.477 -5.239 34.022 1.00 91.00 205 LEU A CA 1
ATOM 1589 C C . LEU A 1 205 ? -1.584 -4.194 34.220 1.00 91.00 205 LEU A C 1
ATOM 1591 O O . LEU A 1 205 ? -2.614 -4.538 34.815 1.00 91.00 205 LEU A O 1
ATOM 1595 N N . VAL A 1 206 ? -1.387 -2.954 33.772 1.00 90.50 206 VAL A N 1
ATOM 1596 C CA . VAL A 1 206 ? -2.414 -1.905 33.777 1.00 90.50 206 VAL A CA 1
ATOM 1597 C C . VAL A 1 206 ? -3.543 -2.316 32.838 1.00 90.50 206 VAL A C 1
ATOM 1599 O O . VAL A 1 206 ? -4.713 -2.332 33.241 1.00 90.50 206 VAL A O 1
ATOM 1602 N N . ASP A 1 207 ? -3.185 -2.824 31.667 1.00 91.81 207 ASP A N 1
ATOM 1603 C CA . ASP A 1 207 ? -4.122 -3.351 30.681 1.00 91.81 207 ASP A CA 1
ATOM 1604 C C . ASP A 1 207 ? -4.847 -4.602 31.125 1.00 91.81 207 ASP A C 1
ATOM 1606 O O . ASP A 1 207 ? -6.061 -4.737 30.955 1.00 91.81 207 ASP A O 1
ATOM 1610 N N . VAL A 1 208 ? -4.135 -5.527 31.770 1.00 93.12 208 VAL A N 1
ATOM 1611 C CA . VAL A 1 208 ? -4.762 -6.715 32.356 1.00 93.12 208 VAL A CA 1
ATOM 1612 C C . VAL A 1 208 ? -5.830 -6.294 33.364 1.00 93.12 208 VAL A C 1
ATOM 1614 O O . VAL A 1 208 ? -6.900 -6.906 33.412 1.00 93.12 208 VAL A O 1
ATOM 1617 N N . ALA A 1 209 ? -5.576 -5.261 34.172 1.00 91.81 209 ALA A N 1
ATOM 1618 C CA . ALA A 1 209 ? -6.548 -4.770 35.145 1.00 91.81 209 ALA A CA 1
ATOM 1619 C C . ALA A 1 209 ? -7.773 -4.139 34.463 1.00 91.81 209 ALA A C 1
ATOM 1621 O O . ALA A 1 209 ? -8.911 -4.378 34.892 1.00 91.81 209 ALA A O 1
ATOM 1622 N N . ALA A 1 210 ? -7.559 -3.383 33.386 1.00 91.06 210 ALA A N 1
ATOM 1623 C CA . ALA A 1 210 ? -8.613 -2.831 32.544 1.00 91.06 210 ALA A CA 1
ATOM 1624 C C . ALA A 1 210 ? -9.470 -3.933 31.898 1.00 91.06 210 ALA A C 1
ATOM 1626 O O . ALA A 1 210 ? -10.695 -3.945 32.068 1.00 91.06 210 ALA A O 1
ATOM 1627 N N . PHE A 1 211 ? -8.831 -4.910 31.251 1.00 92.75 211 PHE A N 1
ATOM 1628 C CA . PHE A 1 211 ? -9.492 -6.053 30.631 1.00 92.75 211 PHE A CA 1
ATOM 1629 C C . PHE A 1 211 ? -10.281 -6.867 31.661 1.00 92.75 211 PHE A C 1
ATOM 1631 O O . PHE A 1 211 ? -11.459 -7.155 31.456 1.00 92.75 211 PHE A O 1
ATOM 1638 N N . GLN A 1 212 ? -9.680 -7.196 32.812 1.00 93.38 212 GLN A N 1
ATOM 1639 C CA . GLN A 1 212 ? -10.353 -7.941 33.882 1.00 93.38 212 GLN A CA 1
ATOM 1640 C C . GLN A 1 212 ? -11.621 -7.236 34.355 1.00 93.38 212 GLN A C 1
ATOM 1642 O O . GLN A 1 212 ? -12.646 -7.887 34.562 1.00 93.38 212 GLN A O 1
ATOM 1647 N N . ARG A 1 213 ? -11.577 -5.909 34.513 1.00 90.75 213 ARG A N 1
ATOM 1648 C CA . ARG A 1 213 ? -12.751 -5.132 34.909 1.00 90.75 213 ARG A CA 1
ATOM 1649 C C . ARG A 1 213 ? -13.902 -5.328 33.925 1.00 90.75 213 ARG A C 1
ATOM 1651 O O . ARG A 1 213 ? -15.029 -5.506 34.373 1.00 90.75 213 ARG A O 1
ATOM 1658 N N . CYS A 1 214 ? -13.623 -5.332 32.628 1.00 91.88 214 CYS A N 1
ATOM 1659 C CA . CYS A 1 214 ? -14.637 -5.532 31.598 1.00 91.88 214 CYS A CA 1
ATOM 1660 C C . CYS A 1 214 ? -15.095 -6.986 31.485 1.00 91.88 214 CYS A C 1
ATOM 1662 O O . CYS A 1 214 ? -16.291 -7.240 31.450 1.00 91.88 214 CYS A O 1
ATOM 1664 N N . PHE A 1 215 ? -14.173 -7.942 31.559 1.00 92.44 215 PHE A N 1
ATOM 1665 C CA . PHE A 1 215 ? -14.467 -9.374 31.490 1.00 92.44 215 PHE A CA 1
ATOM 1666 C C . PHE A 1 215 ? -15.398 -9.867 32.616 1.00 92.44 215 PHE A C 1
ATOM 1668 O O . PHE A 1 215 ? -16.151 -10.823 32.440 1.00 92.44 215 PHE A O 1
ATOM 1675 N N . TYR A 1 216 ? -15.362 -9.232 33.796 1.00 87.38 216 TYR A N 1
ATOM 1676 C CA . TYR A 1 216 ? -16.256 -9.569 34.914 1.00 87.38 216 TYR A CA 1
ATOM 1677 C C . TYR A 1 216 ? -17.591 -8.815 34.904 1.00 87.38 216 TYR A C 1
ATOM 1679 O O . TYR A 1 216 ? -18.539 -9.243 35.570 1.00 87.38 216 TYR A O 1
ATOM 1687 N N . LEU A 1 217 ? -17.682 -7.694 34.189 1.00 77.81 217 LEU A N 1
ATOM 1688 C CA . LEU A 1 217 ? -18.914 -6.931 34.059 1.00 77.81 217 LEU A CA 1
ATOM 1689 C C . LEU A 1 217 ? -19.683 -7.494 32.861 1.00 77.81 217 LEU A C 1
ATOM 1691 O O . LEU A 1 217 ? -19.330 -7.253 31.719 1.00 77.81 217 LEU A O 1
ATOM 1695 N N . ALA A 1 218 ? -20.756 -8.241 33.121 1.00 61.72 218 ALA A N 1
ATOM 1696 C CA . ALA A 1 218 ? -21.577 -8.893 32.091 1.00 61.72 218 ALA A CA 1
ATOM 1697 C C . ALA A 1 218 ? -22.297 -7.930 31.112 1.00 61.72 218 ALA A C 1
ATOM 1699 O O . ALA A 1 218 ? -23.131 -8.375 30.329 1.00 61.72 218 ALA A O 1
ATOM 1700 N N . ASP A 1 219 ? -22.022 -6.626 31.186 1.00 67.19 219 ASP A N 1
ATOM 1701 C CA . ASP A 1 219 ? -22.619 -5.585 30.358 1.00 67.19 219 ASP A CA 1
ATOM 1702 C C . ASP A 1 219 ? -21.523 -4.605 29.890 1.00 67.19 219 ASP A C 1
ATOM 1704 O O . ASP A 1 219 ? -21.069 -3.766 30.678 1.00 67.19 219 ASP A O 1
ATOM 1708 N N . PRO A 1 220 ? -21.072 -4.704 28.627 1.00 61.75 220 PRO A N 1
ATOM 1709 C CA . PRO A 1 220 ? -20.046 -3.833 28.065 1.00 61.75 220 PRO A CA 1
ATOM 1710 C C . PRO A 1 220 ? -20.593 -2.492 27.563 1.00 61.75 220 PRO A C 1
ATOM 1712 O O . PRO A 1 220 ? -19.864 -1.756 26.906 1.00 61.75 220 PRO A O 1
ATOM 1715 N N . SER A 1 221 ? -21.845 -2.129 27.872 1.00 60.44 221 SER A N 1
ATOM 1716 C CA . SER A 1 221 ? -22.447 -0.863 27.419 1.00 60.44 221 SER A CA 1
ATOM 1717 C C . SER A 1 221 ? -21.788 0.405 27.986 1.00 60.44 221 SER A C 1
ATOM 1719 O O . SER A 1 221 ? -22.122 1.517 27.576 1.00 60.44 221 SER A O 1
ATOM 1721 N N . GLY A 1 222 ? -20.828 0.272 28.906 1.00 65.38 222 GLY A N 1
ATOM 1722 C CA . GLY A 1 222 ? -19.919 1.362 29.243 1.00 65.38 222 GLY A CA 1
ATOM 1723 C C . GLY A 1 222 ? -18.881 1.562 28.138 1.00 65.38 222 GLY A C 1
ATOM 1724 O O . GLY A 1 222 ? -18.176 0.620 27.798 1.00 65.38 222 GLY A O 1
ATOM 1725 N N . THR A 1 223 ? -18.716 2.801 27.660 1.00 65.94 223 THR A N 1
ATOM 1726 C CA . THR A 1 223 ? -17.763 3.198 26.596 1.00 65.94 223 THR A CA 1
ATOM 1727 C C . THR A 1 223 ? -16.340 2.662 26.770 1.00 65.94 223 THR A C 1
ATOM 1729 O O . THR A 1 223 ? -15.628 2.484 25.791 1.00 65.94 223 THR A O 1
ATOM 1732 N N . PHE A 1 224 ? -15.923 2.380 28.006 1.00 79.88 224 PHE A N 1
ATOM 1733 C CA . PHE A 1 224 ? -14.624 1.785 28.309 1.00 79.88 224 PHE A CA 1
ATOM 1734 C C . PHE A 1 224 ? -14.499 0.309 27.886 1.00 79.88 224 PHE A C 1
ATOM 1736 O O . PHE A 1 224 ? -13.438 -0.104 27.437 1.00 79.88 224 PHE A O 1
ATOM 1743 N N . CYS A 1 225 ? -15.558 -0.495 28.017 1.00 86.81 225 CYS A N 1
ATOM 1744 C CA . CYS A 1 225 ? -15.487 -1.935 27.752 1.00 86.81 225 CYS A CA 1
ATOM 1745 C C . CYS A 1 225 ? -15.735 -2.306 26.294 1.00 86.81 225 CYS A C 1
ATOM 1747 O O . CYS A 1 225 ? -15.360 -3.399 25.889 1.00 86.81 225 CYS A O 1
ATOM 1749 N N . THR A 1 226 ? -16.287 -1.393 25.494 1.00 83.75 226 THR A N 1
ATOM 1750 C CA . THR A 1 226 ? -16.378 -1.564 24.039 1.00 83.75 226 THR A CA 1
ATOM 1751 C C . THR A 1 226 ? -14.995 -1.743 23.407 1.00 83.75 226 THR A C 1
ATOM 1753 O O . THR A 1 226 ? -14.846 -2.555 22.506 1.00 83.75 226 THR A O 1
ATOM 1756 N N . ALA A 1 227 ? -13.963 -1.077 23.938 1.00 81.31 227 ALA A N 1
ATOM 1757 C CA . ALA A 1 227 ? -12.581 -1.246 23.481 1.00 81.31 227 ALA A CA 1
ATOM 1758 C C . ALA A 1 227 ? -11.972 -2.621 23.831 1.00 81.31 227 ALA A C 1
ATOM 1760 O O . ALA A 1 227 ? -10.919 -2.965 23.313 1.00 81.31 227 ALA A O 1
ATOM 1761 N N . MET A 1 228 ? -12.618 -3.397 24.711 1.00 88.94 228 MET A N 1
ATOM 1762 C CA . MET A 1 228 ? -12.176 -4.732 25.137 1.00 88.94 228 MET A CA 1
ATOM 1763 C C . MET A 1 228 ? -12.963 -5.866 24.466 1.00 88.94 228 MET A C 1
ATOM 1765 O O . MET A 1 228 ? -12.666 -7.038 24.699 1.00 88.94 228 MET A O 1
ATOM 1769 N N . ASP A 1 229 ? -13.978 -5.531 23.665 1.00 88.06 229 ASP A N 1
ATOM 1770 C CA . ASP A 1 229 ? -14.734 -6.461 22.823 1.00 88.06 229 ASP A CA 1
ATOM 1771 C C . ASP A 1 229 ? -14.049 -6.551 21.455 1.00 88.06 229 ASP A C 1
ATOM 1773 O O . ASP A 1 229 ? -14.503 -6.019 20.442 1.00 88.06 229 ASP A O 1
ATOM 1777 N N . PHE A 1 230 ? -12.895 -7.214 21.440 1.00 85.00 230 PHE A N 1
ATOM 1778 C CA . PHE A 1 230 ? -12.037 -7.350 20.261 1.00 85.00 230 PHE A CA 1
ATOM 1779 C C . PHE A 1 230 ? -12.706 -8.109 19.104 1.00 85.00 230 PHE A C 1
ATOM 1781 O O . PHE A 1 230 ? -12.167 -8.184 17.996 1.00 85.00 230 PHE A O 1
ATOM 1788 N N . ARG A 1 231 ? -13.856 -8.745 19.348 1.00 84.94 231 ARG A N 1
ATOM 1789 C CA . ARG A 1 231 ? -14.623 -9.484 18.338 1.00 84.94 231 ARG A CA 1
ATOM 1790 C C . ARG A 1 231 ? -15.881 -8.748 17.882 1.00 84.94 231 ARG A C 1
ATOM 1792 O O . ARG A 1 231 ? -16.486 -9.203 16.910 1.00 84.94 231 ARG A O 1
ATOM 1799 N N . GLY A 1 232 ? -16.235 -7.642 18.533 1.00 84.44 232 GLY A N 1
ATOM 1800 C CA . GLY A 1 232 ? -17.399 -6.819 18.222 1.00 84.44 232 GLY A CA 1
ATOM 1801 C C . GLY A 1 232 ? -18.730 -7.553 18.390 1.00 84.44 232 GLY A C 1
ATOM 1802 O O . GLY A 1 232 ? -19.672 -7.267 17.650 1.00 84.44 232 GLY A O 1
ATOM 1803 N N . ASP A 1 233 ? -18.817 -8.540 19.289 1.00 86.69 233 ASP A N 1
ATOM 1804 C CA . ASP A 1 233 ? -20.044 -9.329 19.497 1.00 86.69 233 ASP A CA 1
ATOM 1805 C C . ASP A 1 233 ? -20.944 -8.795 20.627 1.00 86.69 233 ASP A C 1
ATOM 1807 O O . ASP A 1 233 ? -21.993 -9.371 20.945 1.00 86.69 233 ASP A O 1
ATOM 1811 N N . GLY A 1 234 ? -20.582 -7.636 21.168 1.00 86.75 234 GLY A N 1
ATOM 1812 C CA . GLY A 1 234 ? -21.281 -6.937 22.230 1.00 86.75 234 GLY A CA 1
ATOM 1813 C C . GLY A 1 234 ? -21.038 -7.551 23.603 1.00 86.75 234 GLY A C 1
ATOM 1814 O O . GLY A 1 234 ? -21.854 -7.313 24.497 1.00 86.75 234 GLY A O 1
ATOM 1815 N N . GLN A 1 235 ? -19.991 -8.367 23.782 1.00 89.00 235 GLN A N 1
ATOM 1816 C CA . GLN A 1 235 ? -19.602 -8.995 25.050 1.00 89.00 235 GLN A CA 1
ATOM 1817 C C . GLN A 1 235 ? -18.075 -9.024 25.189 1.00 89.00 235 GLN A C 1
ATOM 1819 O O . GLN A 1 235 ? -17.365 -9.257 24.228 1.00 89.00 235 GLN A O 1
ATOM 1824 N N . VAL A 1 236 ? -17.560 -8.821 26.407 1.00 90.81 236 VAL A N 1
ATOM 1825 C CA . VAL A 1 236 ? -16.136 -9.057 26.713 1.00 90.81 236 VAL A CA 1
ATOM 1826 C C . VAL A 1 236 ? -16.030 -10.425 27.363 1.00 90.81 236 VAL A C 1
ATOM 1828 O O . VAL A 1 236 ? -16.293 -10.581 28.558 1.00 90.81 236 VAL A O 1
ATOM 1831 N N . ASP A 1 237 ? -15.708 -11.441 26.572 1.00 91.75 237 ASP A N 1
ATOM 1832 C CA . ASP A 1 237 ? -15.806 -12.833 26.983 1.00 91.75 237 ASP A CA 1
ATOM 1833 C C . ASP A 1 237 ? -14.534 -13.648 26.693 1.00 91.75 237 ASP A C 1
ATOM 1835 O O . A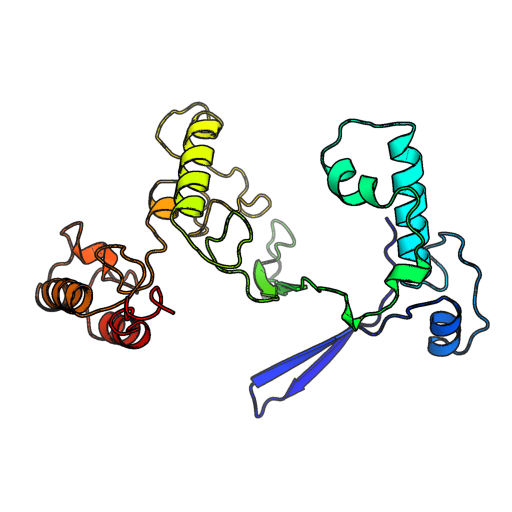SP A 1 237 ? -13.427 -13.144 26.478 1.00 91.75 237 ASP A O 1
ATOM 1839 N N . ARG A 1 238 ? -14.658 -14.979 26.776 1.00 93.62 238 ARG A N 1
ATOM 1840 C CA . ARG A 1 238 ? -13.535 -15.905 26.586 1.00 93.62 238 ARG A CA 1
ATOM 1841 C C . ARG A 1 238 ? -12.853 -15.752 25.221 1.00 93.62 238 ARG A C 1
ATOM 1843 O O . ARG A 1 238 ? -11.676 -16.101 25.107 1.00 93.62 238 ARG A O 1
ATOM 1850 N N . GLY A 1 239 ? -13.575 -15.341 24.186 1.00 90.19 239 GLY A N 1
ATOM 1851 C CA . GLY A 1 239 ? -13.009 -15.091 22.870 1.00 90.19 239 GLY A CA 1
ATOM 1852 C C . GLY A 1 239 ? -12.114 -13.854 22.860 1.00 90.19 239 GLY A C 1
ATOM 1853 O O . GLY A 1 239 ? -11.005 -13.944 22.334 1.00 90.19 239 GLY A O 1
ATOM 1854 N N . ASP A 1 240 ? -12.520 -12.777 23.526 1.00 91.56 240 ASP A N 1
ATOM 1855 C CA . ASP A 1 240 ? -11.721 -11.551 23.676 1.00 91.56 240 ASP A CA 1
ATOM 1856 C C . ASP A 1 240 ? -10.491 -11.807 24.537 1.00 91.56 240 ASP A C 1
ATOM 1858 O O . ASP A 1 240 ? -9.380 -11.437 24.172 1.00 91.56 240 ASP A O 1
ATOM 1862 N N . PHE A 1 241 ? -10.645 -12.593 25.606 1.00 93.38 241 PHE A N 1
ATOM 1863 C CA . PHE A 1 241 ? -9.517 -12.989 26.450 1.00 93.38 241 PHE A CA 1
ATOM 1864 C C . PHE A 1 241 ? -8.424 -13.731 25.670 1.00 93.38 241 PHE A C 1
ATOM 1866 O O . PHE A 1 241 ? -7.239 -13.567 25.951 1.00 93.38 241 PHE A O 1
ATOM 1873 N N . ARG A 1 242 ? -8.790 -14.554 24.676 1.00 91.12 242 ARG A N 1
ATOM 1874 C CA . ARG A 1 242 ? -7.787 -15.229 23.835 1.00 91.12 242 ARG A CA 1
ATOM 1875 C C . ARG A 1 242 ? -6.993 -14.245 22.982 1.00 91.12 242 ARG A C 1
ATOM 1877 O O . ARG A 1 242 ? -5.808 -14.493 22.785 1.00 91.12 242 ARG A O 1
ATOM 1884 N N . ARG A 1 243 ? -7.634 -13.188 22.476 1.00 87.50 243 ARG A N 1
ATOM 1885 C CA . ARG A 1 243 ? -6.954 -12.126 21.725 1.00 87.50 243 ARG A CA 1
ATOM 1886 C C . ARG A 1 243 ? -6.057 -11.314 22.645 1.00 87.50 243 ARG A C 1
ATOM 1888 O O . ARG A 1 243 ? -4.863 -11.260 22.391 1.00 87.50 243 ARG A O 1
ATOM 1895 N N . PHE A 1 244 ? -6.594 -10.867 23.780 1.00 90.94 244 PHE A N 1
ATOM 1896 C CA . PHE A 1 244 ? -5.853 -10.138 24.809 1.00 90.94 244 PHE A CA 1
ATOM 1897 C C . PHE A 1 244 ? -4.550 -10.842 25.217 1.00 90.94 244 PHE A C 1
ATOM 1899 O O . PHE A 1 244 ? -3.473 -10.259 25.187 1.00 90.94 244 PHE A O 1
ATOM 1906 N N . VAL A 1 245 ? -4.620 -12.139 25.546 1.00 90.62 245 VAL A N 1
ATOM 1907 C CA . VAL A 1 245 ? -3.431 -12.927 25.924 1.00 90.62 245 VAL A CA 1
ATOM 1908 C C . VAL A 1 245 ? -2.420 -13.035 24.778 1.00 90.62 245 VAL A C 1
ATOM 1910 O O . VAL A 1 245 ? -1.224 -13.120 25.038 1.00 90.62 245 VAL A O 1
ATOM 1913 N N . GLY A 1 246 ? -2.886 -13.048 23.527 1.00 83.19 246 GLY A N 1
ATOM 1914 C CA . GLY A 1 246 ? -2.024 -13.034 22.346 1.00 83.19 246 GLY A CA 1
ATOM 1915 C C . GLY A 1 246 ? -1.296 -11.705 22.135 1.00 83.19 246 GLY A C 1
ATOM 1916 O O . GLY A 1 246 ? -0.257 -11.700 21.479 1.00 83.19 246 GLY A O 1
ATOM 1917 N N . SER A 1 247 ? -1.810 -10.619 22.711 1.00 86.31 247 SER A N 1
ATOM 1918 C CA . SER A 1 247 ? -1.245 -9.275 22.595 1.00 86.31 247 SER A CA 1
ATOM 1919 C C . SER A 1 247 ? -0.305 -8.885 23.731 1.00 86.31 247 SER A C 1
ATOM 1921 O O . SER A 1 247 ? 0.406 -7.898 23.581 1.00 86.31 247 SER A O 1
ATOM 1923 N N . LEU A 1 248 ? -0.268 -9.650 24.833 1.00 88.44 248 LEU A N 1
ATOM 1924 C CA . LEU A 1 248 ? 0.627 -9.403 25.968 1.00 88.44 248 LEU A CA 1
ATOM 1925 C C . LEU A 1 248 ? 2.081 -9.290 25.505 1.00 88.44 248 LEU A C 1
ATOM 1927 O O . LEU A 1 248 ? 2.688 -10.275 25.075 1.00 88.44 248 LEU A O 1
ATOM 1931 N N . THR A 1 249 ? 2.660 -8.107 25.659 1.00 82.00 249 THR A N 1
ATOM 1932 C CA . THR A 1 249 ? 4.079 -7.866 25.378 1.00 82.00 249 THR A CA 1
ATOM 1933 C C . THR A 1 249 ? 4.947 -7.905 26.621 1.00 82.00 249 THR A C 1
ATOM 1935 O O . THR A 1 249 ? 6.161 -8.068 26.505 1.00 82.00 249 THR A O 1
ATOM 1938 N N . GLY A 1 250 ? 4.324 -7.834 27.802 1.00 72.31 250 GLY A N 1
ATOM 1939 C CA . GLY A 1 250 ? 5.029 -7.543 29.044 1.00 72.31 250 GLY A CA 1
ATOM 1940 C C . GLY A 1 250 ? 5.403 -6.059 29.120 1.00 72.31 250 GLY A C 1
ATOM 1941 O O . GLY A 1 250 ? 5.241 -5.354 28.126 1.00 72.31 250 GLY A O 1
ATOM 1942 N N . PRO A 1 251 ? 5.899 -5.602 30.282 1.00 68.19 251 PRO A N 1
ATOM 1943 C CA . PRO A 1 251 ? 6.325 -4.220 30.434 1.00 68.19 251 PRO A CA 1
ATOM 1944 C C . PRO A 1 251 ? 7.467 -3.941 29.458 1.00 68.19 251 PRO A C 1
ATOM 1946 O O . PRO A 1 251 ? 8.438 -4.709 29.408 1.00 68.19 251 PRO A O 1
ATOM 1949 N N . LEU A 1 252 ? 7.374 -2.850 28.701 1.00 58.78 252 LEU A N 1
ATOM 1950 C CA . LEU A 1 252 ? 8.539 -2.260 28.060 1.00 58.78 252 LEU A CA 1
ATOM 1951 C C . LEU A 1 252 ? 9.547 -1.945 29.169 1.00 58.78 252 LEU A C 1
ATOM 1953 O O . LEU A 1 252 ? 9.373 -1.024 29.963 1.00 58.78 252 LEU A O 1
ATOM 1957 N N . ASP A 1 253 ? 10.604 -2.752 29.266 1.00 48.81 253 ASP A N 1
ATOM 1958 C CA . ASP A 1 253 ? 11.749 -2.421 30.104 1.00 48.81 253 ASP A CA 1
ATOM 1959 C C . ASP A 1 253 ? 12.295 -1.072 29.594 1.00 48.81 253 ASP A C 1
ATOM 1961 O O . ASP A 1 253 ? 13.080 -1.022 28.647 1.00 48.81 253 ASP A O 1
ATOM 1965 N N . GLU A 1 254 ? 11.958 0.037 30.263 1.00 54.16 254 GLU A N 1
ATOM 1966 C CA . GLU A 1 254 ? 12.605 1.356 30.109 1.00 54.16 254 GLU A CA 1
ATOM 1967 C C . GLU A 1 254 ? 14.128 1.311 30.413 1.00 54.16 254 GLU A C 1
ATOM 1969 O O . GLU A 1 254 ? 14.808 2.331 30.516 1.00 54.16 254 GLU A O 1
ATOM 1974 N N . LEU A 1 255 ? 14.714 0.121 30.573 1.00 50.28 255 LEU A N 1
ATOM 1975 C CA . LEU A 1 255 ? 16.098 -0.106 30.963 1.00 50.28 255 LEU A CA 1
ATOM 1976 C C . LEU A 1 255 ? 17.107 -0.045 29.805 1.00 50.28 255 LEU A C 1
ATOM 1978 O O . LEU A 1 255 ? 18.309 -0.124 30.075 1.00 50.28 255 LEU A O 1
ATOM 1982 N N . GLU A 1 256 ? 16.689 0.154 28.549 1.00 49.44 256 GLU A N 1
ATOM 1983 C CA . GLU A 1 256 ? 17.627 0.286 27.417 1.00 49.44 256 GLU A CA 1
ATOM 1984 C C . GLU A 1 256 ? 17.944 1.727 26.969 1.00 49.44 256 GLU A C 1
ATOM 1986 O O . GLU A 1 256 ? 18.815 1.909 26.122 1.00 49.44 256 GLU A O 1
ATOM 1991 N N . SER A 1 257 ? 17.404 2.783 27.594 1.00 48.66 257 SER A N 1
ATOM 1992 C CA . SER A 1 257 ? 17.824 4.170 27.282 1.00 48.66 257 SER A CA 1
ATOM 1993 C C . SER A 1 257 ? 19.108 4.619 28.014 1.00 48.66 257 SER A C 1
ATOM 1995 O O . SER A 1 257 ? 19.352 5.816 28.188 1.00 48.66 257 SER A O 1
ATOM 1997 N N . GLY A 1 258 ? 19.919 3.672 28.498 1.00 51.81 258 GLY A N 1
ATOM 1998 C CA . GLY A 1 258 ? 21.032 3.916 29.421 1.00 51.81 258 GLY A CA 1
ATOM 1999 C C . GLY A 1 258 ? 22.355 3.218 29.089 1.00 51.81 258 GLY A C 1
ATOM 2000 O O . GLY A 1 258 ? 23.090 2.887 30.025 1.00 51.81 258 GLY A O 1
ATOM 2001 N N . ARG A 1 259 ? 22.681 2.977 27.811 1.00 42.12 259 ARG A N 1
ATOM 2002 C CA . ARG A 1 259 ? 24.030 2.553 27.383 1.00 42.12 259 ARG A CA 1
ATOM 2003 C C . ARG A 1 259 ? 24.516 3.248 26.123 1.00 42.12 259 ARG A C 1
ATOM 2005 O O . ARG A 1 259 ? 23.733 3.332 25.160 1.00 42.12 259 ARG A O 1
#

Radius of gyration: 24.76 Å; chains: 1; bounding box: 48×51×66 Å

Foldseek 3Di:
DLDADWDWDWDADVVVRDIDIDTDFAAALCSQCVVVVHHRDDLDSDSVDRDHQLSVLVVLQVVLLVCVVPPPPDPVNVVRVVSDPPRSVVPSDCVPDDDKDWDWDFDPDADPVGGQIHGDDIPPDDDQQPPPPPNDHDLVSLVVLQVVLVVACCVVPDNDQKHAQPPLSVDPDSQPRVSPRIRHVCSSVVDDQLQCQVRPNAREPVSVVLLVVQAPPQFCPPPSNCSQPNVNPRGNYPVSVVSSVVRHPYDPPPPPVPD

Secondary structure (DSSP, 8-state):
-------EEEEEETTTTEEEEEE---SSHHHHHHHHTSPPPP----TTS---HHHHHHHHHHHHHHHHHS----TTHHHHGGGTT--GGGG--GGG----EEEEEE-SS-BTTB--EEEEEEETT--TT-SS-SSS--HHHHHHHHHHHHHHGGGGS--SS-EE-TTTTT---TT-SS-SSEESHHHHHTT--TT--S-SSS--HHHHHHHHHHHHSS---SHHHHTT-TT-SS---HHHHHHHHHH------GGGTT-